Protein AF-A0AAU5GVT2-F1 (afdb_monomer_lite)

Structure (mmCIF, N/CA/C/O backbone):
data_AF-A0AAU5GVT2-F1
#
_entry.id   AF-A0AAU5GVT2-F1
#
loop_
_atom_site.group_PDB
_atom_site.id
_atom_site.type_symbol
_atom_site.label_atom_id
_atom_site.label_alt_id
_atom_site.label_comp_id
_atom_site.label_asym_id
_atom_site.label_entity_id
_atom_site.label_seq_id
_atom_site.pdbx_PDB_ins_code
_atom_site.Cartn_x
_atom_site.Cartn_y
_atom_site.Cartn_z
_atom_site.occupancy
_atom_site.B_iso_or_equiv
_atom_site.auth_seq_id
_atom_site.auth_comp_id
_atom_site.auth_asym_id
_atom_site.auth_atom_id
_atom_site.pdbx_PDB_model_num
ATOM 1 N N . MET A 1 1 ? -23.630 3.601 10.633 1.00 57.16 1 MET A N 1
ATOM 2 C CA . MET A 1 1 ? -22.723 2.641 11.298 1.00 57.16 1 MET A CA 1
ATOM 3 C C . MET A 1 1 ? -22.309 1.599 10.262 1.00 57.16 1 MET A C 1
ATOM 5 O O . MET A 1 1 ? -23.192 1.032 9.629 1.00 57.16 1 MET A O 1
ATOM 9 N N . TYR A 1 2 ? -21.011 1.432 9.986 1.00 66.69 2 TYR A N 1
ATOM 10 C CA . TYR A 1 2 ? -20.523 0.396 9.058 1.00 66.69 2 TYR A CA 1
ATOM 11 C C . TYR A 1 2 ? -20.704 -0.980 9.716 1.00 66.69 2 TYR A C 1
ATOM 13 O O . TYR A 1 2 ? -20.400 -1.132 10.895 1.00 66.69 2 TYR A O 1
ATOM 21 N N . ALA A 1 3 ? -21.225 -1.974 8.994 1.00 77.12 3 ALA A N 1
ATOM 22 C CA . ALA A 1 3 ? -21.420 -3.304 9.567 1.00 77.12 3 ALA A CA 1
ATOM 23 C C . ALA A 1 3 ? -20.060 -3.990 9.847 1.00 77.12 3 ALA A C 1
ATOM 25 O O . ALA A 1 3 ? -19.165 -3.879 9.005 1.00 77.12 3 ALA A O 1
ATOM 26 N N . PRO A 1 4 ? -19.888 -4.734 10.960 1.00 76.56 4 PRO A N 1
ATOM 27 C CA . PRO A 1 4 ? -18.596 -5.323 11.342 1.00 76.56 4 PRO A CA 1
ATOM 28 C C . PRO A 1 4 ? -17.952 -6.204 10.261 1.00 76.56 4 PRO A C 1
ATOM 30 O O . PRO A 1 4 ? -16.757 -6.094 10.003 1.00 76.56 4 PRO A O 1
ATOM 33 N N . HIS A 1 5 ? -18.754 -7.015 9.562 1.00 82.38 5 HIS A N 1
ATOM 34 C CA . HIS A 1 5 ? -18.278 -7.866 8.462 1.00 82.38 5 HIS A CA 1
ATOM 35 C C . HIS A 1 5 ? -17.682 -7.054 7.301 1.00 82.38 5 HIS A C 1
ATOM 37 O O . HIS A 1 5 ? -16.754 -7.502 6.636 1.00 82.38 5 HIS A O 1
ATOM 43 N N . ARG A 1 6 ? -18.183 -5.833 7.074 1.00 90.88 6 ARG A N 1
ATOM 44 C CA . ARG A 1 6 ? -17.699 -4.949 6.013 1.00 90.88 6 ARG A CA 1
ATOM 45 C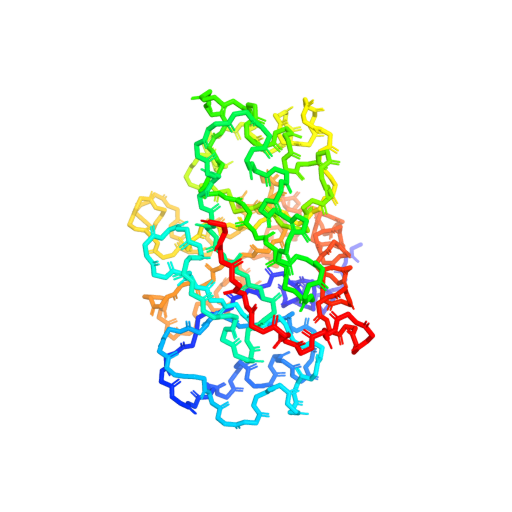 C . ARG A 1 6 ? -16.355 -4.321 6.375 1.00 90.88 6 ARG A C 1
ATOM 47 O O . ARG A 1 6 ? -15.537 -4.122 5.489 1.00 90.88 6 ARG A O 1
ATOM 54 N N . VAL A 1 7 ? -16.114 -4.031 7.655 1.00 94.25 7 VAL A N 1
ATOM 55 C CA . VAL A 1 7 ? -14.805 -3.544 8.122 1.00 94.25 7 VAL A CA 1
ATOM 56 C C . VAL A 1 7 ? -13.751 -4.636 7.979 1.00 94.25 7 VAL A C 1
ATOM 58 O O . VAL A 1 7 ? -12.679 -4.357 7.458 1.00 94.25 7 VAL A O 1
ATOM 61 N N . ALA A 1 8 ? -14.074 -5.875 8.361 1.00 94.69 8 ALA A N 1
ATOM 62 C CA . ALA A 1 8 ? -13.161 -7.006 8.203 1.00 94.69 8 ALA A CA 1
ATOM 63 C C . ALA A 1 8 ? -12.730 -7.196 6.735 1.00 94.69 8 ALA A C 1
ATOM 65 O O . ALA A 1 8 ? -11.537 -7.211 6.449 1.00 94.69 8 ALA A O 1
ATOM 66 N N . ALA A 1 9 ? -13.681 -7.217 5.795 1.00 95.31 9 ALA A N 1
ATOM 67 C CA . ALA A 1 9 ? -13.365 -7.328 4.367 1.00 95.31 9 ALA A CA 1
ATOM 68 C C . ALA A 1 9 ? -12.465 -6.182 3.863 1.00 95.31 9 ALA A C 1
ATOM 70 O O . ALA A 1 9 ? -11.526 -6.405 3.102 1.00 95.31 9 ALA A O 1
ATOM 71 N N . LEU A 1 10 ? -12.708 -4.947 4.323 1.00 97.50 10 LEU A N 1
ATOM 72 C CA . LEU A 1 10 ? -11.863 -3.803 3.975 1.00 97.50 10 LEU A CA 1
ATOM 73 C C . LEU A 1 10 ? -10.447 -3.911 4.553 1.00 97.50 10 LEU A C 1
ATOM 75 O O . LEU A 1 10 ? -9.494 -3.517 3.885 1.00 97.50 10 LEU A O 1
ATOM 79 N N . VAL A 1 11 ? -10.307 -4.439 5.771 1.00 97.69 11 VAL A N 1
ATOM 80 C CA . VAL A 1 11 ? -8.999 -4.714 6.374 1.00 97.69 11 VAL A CA 1
ATOM 81 C C . VAL A 1 11 ? -8.258 -5.759 5.548 1.00 97.69 11 VAL A C 1
ATOM 83 O O . VAL A 1 11 ? -7.130 -5.496 5.143 1.00 97.69 11 VAL A O 1
ATOM 86 N N . ASP A 1 12 ? -8.887 -6.893 5.226 1.00 96.56 12 ASP A N 1
ATOM 87 C CA . ASP A 1 12 ? -8.262 -7.947 4.414 1.00 96.56 12 ASP A CA 1
ATOM 88 C C . ASP A 1 12 ? -7.809 -7.435 3.043 1.00 96.56 12 ASP A C 1
ATOM 90 O O . ASP A 1 12 ? -6.679 -7.704 2.629 1.00 96.56 12 ASP A O 1
ATOM 94 N N . ALA A 1 13 ? -8.627 -6.603 2.393 1.00 97.94 13 ALA A N 1
ATOM 95 C CA . ALA A 1 13 ? -8.305 -5.962 1.119 1.00 97.94 13 ALA A CA 1
ATOM 96 C C . ALA A 1 13 ? -7.096 -5.001 1.175 1.00 97.94 13 ALA A C 1
ATOM 98 O O . ALA A 1 13 ? -6.619 -4.559 0.129 1.00 97.94 13 ALA A O 1
ATOM 99 N N . CYS A 1 14 ? -6.594 -4.674 2.369 1.00 98.44 14 CYS A N 1
ATOM 100 C CA . CYS A 1 14 ? -5.487 -3.743 2.595 1.00 98.44 14 CYS A CA 1
ATOM 101 C C . CYS A 1 14 ? -4.244 -4.401 3.224 1.00 98.44 14 CYS A C 1
ATOM 103 O O . CYS A 1 14 ? -3.308 -3.690 3.598 1.00 98.44 14 CYS A O 1
ATOM 105 N N . LEU A 1 15 ? -4.201 -5.731 3.359 1.00 97.75 15 LEU A N 1
ATOM 106 C CA . LEU A 1 15 ? -3.070 -6.451 3.955 1.00 97.75 15 LEU A CA 1
ATOM 107 C C . LEU A 1 15 ? -2.245 -7.201 2.906 1.00 97.75 15 LEU A C 1
ATOM 109 O O . LEU A 1 15 ? -2.780 -7.843 2.009 1.00 97.75 15 LEU A O 1
ATOM 113 N N . LEU A 1 16 ? -0.922 -7.154 3.052 1.00 97.50 16 LEU A N 1
ATOM 114 C CA . LEU A 1 16 ? 0.038 -7.873 2.217 1.00 97.50 16 LEU A CA 1
ATOM 115 C C . LEU A 1 16 ? 0.978 -8.701 3.107 1.00 97.50 16 LEU A C 1
ATOM 117 O O . LEU A 1 16 ? 2.030 -8.205 3.526 1.00 97.50 16 LEU A O 1
ATOM 121 N N . PRO A 1 17 ? 0.596 -9.936 3.467 1.00 95.62 17 PRO A N 1
ATOM 122 C CA . PRO A 1 17 ? 1.384 -10.754 4.374 1.00 95.62 17 PRO A CA 1
ATOM 123 C C . PRO A 1 17 ? 2.638 -11.340 3.740 1.00 95.62 17 PRO A C 1
ATOM 125 O O . PRO A 1 17 ? 2.686 -11.612 2.544 1.00 95.62 17 PRO A O 1
ATOM 128 N N . ALA A 1 18 ? 3.653 -11.569 4.564 1.00 92.38 18 ALA A N 1
ATOM 129 C CA . ALA A 1 18 ? 4.843 -12.315 4.202 1.00 92.38 18 ALA A CA 1
ATOM 130 C C . ALA A 1 18 ? 4.569 -13.826 4.188 1.00 92.38 18 ALA A C 1
ATOM 132 O O . ALA A 1 18 ? 3.877 -14.362 5.053 1.00 92.38 18 ALA A O 1
ATOM 133 N N . CYS A 1 19 ? 5.176 -14.522 3.232 1.00 88.69 19 CYS A N 1
ATOM 134 C CA . CYS A 1 19 ? 5.241 -15.974 3.179 1.00 88.69 19 CYS A CA 1
ATOM 135 C C . CYS A 1 19 ? 6.697 -16.423 3.056 1.00 88.69 19 CYS A C 1
ATOM 137 O O . CYS A 1 19 ? 7.464 -15.880 2.256 1.00 88.69 19 CYS A O 1
ATOM 139 N N . HIS A 1 20 ? 7.053 -17.438 3.842 1.00 81.88 20 HIS A N 1
ATOM 140 C CA . HIS A 1 20 ? 8.342 -18.114 3.790 1.00 81.88 20 HIS A CA 1
ATOM 141 C C . HIS A 1 20 ? 8.204 -19.515 3.217 1.00 81.88 20 HIS A C 1
ATOM 143 O O . HIS A 1 20 ? 7.247 -20.224 3.524 1.00 81.88 20 HIS A O 1
ATOM 149 N N . GLY A 1 21 ? 9.226 -19.927 2.471 1.00 73.50 21 GLY A N 1
ATOM 150 C CA . GLY A 1 21 ? 9.289 -21.264 1.897 1.00 73.50 21 GLY A CA 1
ATOM 151 C C . GLY A 1 21 ? 8.321 -21.458 0.733 1.00 73.50 21 GLY A C 1
ATOM 152 O O . GLY A 1 21 ? 7.798 -20.504 0.165 1.00 73.50 21 GLY A O 1
ATOM 153 N N . ASP A 1 22 ? 8.104 -22.720 0.388 1.00 77.62 22 ASP A N 1
ATOM 154 C CA . ASP A 1 22 ? 7.407 -23.179 -0.814 1.00 77.62 22 ASP A CA 1
ATOM 155 C C . ASP A 1 22 ? 5.913 -23.475 -0.593 1.00 77.62 22 ASP A C 1
ATOM 157 O O . ASP A 1 22 ? 5.246 -23.997 -1.486 1.00 77.62 22 ASP A O 1
ATOM 161 N N . ARG A 1 23 ? 5.356 -23.132 0.578 1.00 81.88 23 ARG A N 1
ATOM 162 C CA . ARG A 1 23 ? 3.949 -23.393 0.907 1.00 81.88 23 ARG A CA 1
ATOM 163 C C . ARG A 1 23 ? 3.278 -22.219 1.610 1.00 81.88 23 ARG A C 1
ATOM 165 O O . ARG A 1 23 ? 3.750 -21.749 2.642 1.00 81.88 23 ARG A O 1
ATOM 172 N N . LEU A 1 24 ? 2.105 -21.831 1.109 1.00 86.56 24 LEU A N 1
ATOM 173 C CA . LEU A 1 24 ? 1.260 -20.827 1.753 1.00 86.56 24 LEU A CA 1
ATOM 174 C C . LEU A 1 24 ? 0.692 -21.340 3.092 1.00 86.56 24 LEU A C 1
ATOM 176 O O . LEU A 1 24 ? 0.121 -22.435 3.143 1.00 86.56 24 LEU A O 1
ATOM 180 N N . PRO A 1 25 ? 0.768 -20.548 4.174 1.00 88.12 25 PRO A N 1
ATOM 181 C CA . PRO A 1 25 ? -0.048 -20.755 5.366 1.00 88.12 25 PRO A CA 1
ATOM 182 C C . PRO A 1 25 ? -1.546 -20.763 5.023 1.00 88.12 25 PRO A C 1
ATOM 184 O O . PRO A 1 25 ? -1.993 -19.960 4.204 1.00 88.12 25 PRO A O 1
ATOM 187 N N . GLY A 1 26 ? -2.333 -21.615 5.693 1.00 88.56 26 GLY A N 1
ATOM 188 C CA . GLY A 1 26 ? -3.762 -21.800 5.387 1.00 88.56 26 GLY A CA 1
ATOM 189 C C . GLY A 1 26 ? -4.571 -20.500 5.389 1.00 88.56 26 GLY A C 1
ATOM 190 O O . GLY A 1 26 ? -5.302 -20.237 4.446 1.00 88.56 26 GLY A O 1
ATOM 191 N N . TRP A 1 27 ? -4.344 -19.626 6.372 1.00 88.12 27 TRP A N 1
ATOM 192 C CA . TRP A 1 27 ? -5.036 -18.335 6.456 1.00 88.12 27 TRP A CA 1
ATOM 193 C C . TRP A 1 27 ? -4.679 -17.365 5.313 1.00 88.12 27 TRP A C 1
ATOM 195 O O . TRP A 1 27 ? -5.511 -16.546 4.935 1.00 88.12 27 TRP A O 1
ATOM 205 N N . ILE A 1 28 ? -3.463 -17.449 4.749 1.00 92.12 28 ILE A N 1
ATOM 206 C CA . ILE A 1 28 ? -3.079 -16.657 3.569 1.00 92.12 28 ILE A CA 1
ATOM 207 C C . ILE A 1 28 ? -3.782 -17.224 2.337 1.00 92.12 28 ILE A C 1
ATOM 209 O O . ILE A 1 28 ? -4.333 -16.460 1.557 1.00 92.12 28 ILE A O 1
ATOM 213 N N . ALA A 1 29 ? -3.813 -18.551 2.175 1.00 91.75 29 ALA A N 1
ATOM 214 C CA . ALA A 1 29 ? -4.528 -19.191 1.070 1.00 91.75 29 ALA A CA 1
ATOM 215 C C . ALA A 1 29 ? -6.039 -18.883 1.101 1.00 91.75 29 ALA A C 1
ATOM 217 O O . ALA A 1 29 ? -6.606 -18.483 0.089 1.00 91.75 29 ALA A O 1
ATOM 218 N N . GLU A 1 30 ? -6.673 -18.990 2.273 1.00 90.88 30 GLU A N 1
ATOM 219 C CA . GLU A 1 30 ? -8.072 -18.596 2.492 1.00 90.88 30 GLU A CA 1
ATOM 220 C C . GLU A 1 30 ? -8.295 -17.108 2.189 1.00 90.88 30 GLU A C 1
ATOM 222 O O . GLU A 1 30 ? -9.259 -16.753 1.514 1.00 90.88 30 GLU A O 1
ATOM 227 N N . GLY A 1 31 ? -7.380 -16.239 2.631 1.00 92.50 31 GLY A N 1
ATOM 228 C CA . GLY A 1 31 ? -7.429 -14.807 2.345 1.00 92.50 31 GLY A CA 1
ATOM 229 C C . GLY A 1 31 ? -7.337 -14.492 0.851 1.00 92.50 31 GLY A C 1
ATOM 230 O O . GLY A 1 31 ? -8.128 -13.691 0.355 1.00 92.50 31 GLY A O 1
ATOM 231 N N . LEU A 1 32 ? -6.403 -15.125 0.131 1.00 94.00 32 LEU A N 1
ATOM 232 C CA . LEU A 1 32 ? -6.202 -14.949 -1.315 1.00 94.00 32 LEU A CA 1
ATOM 233 C C . LEU A 1 32 ? -7.381 -15.472 -2.145 1.00 94.00 32 LEU A C 1
ATOM 235 O O . LEU A 1 32 ? -7.664 -14.925 -3.210 1.00 94.00 32 LEU A O 1
ATOM 239 N N . ALA A 1 33 ? -8.072 -16.508 -1.662 1.00 90.88 33 ALA A N 1
ATOM 240 C CA . ALA A 1 33 ? -9.331 -16.968 -2.245 1.00 90.88 33 ALA A CA 1
ATOM 241 C C . ALA A 1 33 ? -10.489 -15.972 -2.015 1.00 90.88 33 ALA A C 1
ATOM 243 O O . ALA A 1 33 ? -11.495 -16.029 -2.722 1.00 90.88 33 ALA A O 1
ATOM 244 N N . GLY A 1 34 ? -10.347 -15.070 -1.039 1.00 90.50 34 GLY A N 1
ATOM 245 C CA . GLY A 1 34 ? -11.244 -13.947 -0.782 1.00 90.50 34 GLY A CA 1
ATOM 246 C C . GLY A 1 34 ? -10.697 -12.611 -1.303 1.00 90.50 34 GLY A C 1
ATOM 247 O O . GLY A 1 34 ? -10.239 -12.484 -2.442 1.00 90.50 34 GLY A O 1
ATOM 248 N N . ASP A 1 35 ? -10.772 -11.583 -0.456 1.00 89.50 35 ASP A N 1
ATOM 249 C CA . ASP A 1 35 ? -10.442 -10.200 -0.824 1.00 89.50 35 ASP A CA 1
ATOM 250 C C . ASP A 1 35 ? -8.974 -9.818 -0.588 1.00 89.50 35 ASP A C 1
ATOM 252 O O . ASP A 1 35 ? -8.559 -8.726 -0.990 1.00 89.50 35 ASP A O 1
ATOM 256 N N . MET A 1 36 ? -8.164 -10.692 0.026 1.00 95.38 36 MET A N 1
ATOM 257 C CA . MET A 1 36 ? -6.762 -10.375 0.295 1.00 95.38 36 MET A CA 1
ATOM 258 C C . MET A 1 36 ? -6.014 -10.154 -1.025 1.00 95.38 36 MET A C 1
ATOM 260 O O . MET A 1 36 ? -6.067 -10.993 -1.927 1.00 95.38 36 MET A O 1
ATOM 264 N N . PRO A 1 37 ? -5.305 -9.026 -1.175 1.00 96.81 37 PRO A N 1
ATOM 265 C CA . PRO A 1 37 ? -4.809 -8.604 -2.474 1.00 96.81 37 PRO A CA 1
ATOM 266 C C . PRO A 1 37 ? -3.584 -9.381 -2.948 1.00 96.81 37 PRO A C 1
ATOM 268 O O . PRO A 1 37 ? -3.298 -9.353 -4.143 1.00 96.81 37 PRO A O 1
ATOM 271 N N . GLY A 1 38 ? -2.833 -10.031 -2.057 1.00 95.94 38 GLY A N 1
ATOM 272 C CA . GLY A 1 38 ? -1.591 -10.693 -2.433 1.00 95.94 38 GLY A CA 1
ATOM 273 C C . GLY A 1 38 ? -0.743 -11.163 -1.261 1.00 95.94 38 GLY A C 1
ATOM 274 O O . GLY A 1 38 ? -1.202 -11.216 -0.125 1.00 95.94 38 GLY A O 1
ATOM 275 N N . VAL A 1 39 ? 0.518 -11.473 -1.548 1.00 95.50 39 VAL A N 1
ATOM 276 C CA . VAL A 1 39 ? 1.510 -11.986 -0.598 1.00 95.50 39 VAL A CA 1
ATOM 277 C C . VAL A 1 39 ? 2.906 -11.476 -0.972 1.00 95.50 39 VAL A C 1
ATOM 279 O O . VAL A 1 39 ? 3.200 -11.261 -2.146 1.00 95.50 39 VAL A O 1
ATOM 282 N N . VAL A 1 40 ? 3.790 -11.290 0.010 1.00 94.12 40 VAL A N 1
ATOM 283 C CA . VAL A 1 40 ? 5.223 -11.038 -0.213 1.00 94.12 40 VAL A CA 1
ATOM 284 C C . VAL A 1 40 ? 6.007 -12.324 -0.002 1.00 94.12 40 VAL A C 1
ATOM 286 O O . VAL A 1 40 ? 5.968 -12.904 1.079 1.00 94.12 40 VAL A O 1
ATOM 289 N N . LEU A 1 41 ? 6.762 -12.752 -1.008 1.00 90.75 41 LEU A N 1
ATOM 290 C CA . LEU A 1 41 ? 7.534 -13.987 -0.956 1.00 90.75 41 LEU A CA 1
ATOM 291 C C . LEU A 1 41 ? 8.965 -13.737 -0.473 1.00 90.75 41 LEU A C 1
ATOM 293 O O . LEU A 1 41 ? 9.714 -12.957 -1.067 1.00 90.75 41 LEU A O 1
ATOM 297 N N . TYR A 1 42 ? 9.357 -14.466 0.569 1.00 84.81 42 TYR A N 1
ATOM 298 C CA . TYR A 1 42 ? 10.712 -14.511 1.111 1.00 84.81 42 TYR A CA 1
ATOM 299 C C . TYR A 1 42 ? 11.289 -15.914 0.894 1.00 84.81 42 TYR A C 1
ATOM 301 O O . TYR A 1 42 ? 11.104 -16.816 1.714 1.00 84.81 42 TYR A O 1
ATOM 309 N N . GLY A 1 43 ? 11.986 -16.095 -0.229 1.00 78.88 43 GLY A N 1
ATOM 310 C CA . GLY A 1 43 ? 12.433 -17.407 -0.712 1.00 78.88 43 GLY A CA 1
ATOM 311 C C . GLY A 1 43 ? 11.699 -17.829 -1.985 1.00 78.88 43 GLY A C 1
ATOM 312 O O . GLY A 1 43 ? 11.066 -16.993 -2.629 1.00 78.88 43 GLY A O 1
ATOM 313 N N . GLN A 1 44 ? 11.837 -19.096 -2.380 1.00 76.88 44 GLN A N 1
ATOM 314 C CA . GLN A 1 44 ? 11.216 -19.626 -3.601 1.00 76.88 44 GLN A CA 1
ATOM 315 C C . GLN A 1 44 ? 9.690 -19.541 -3.534 1.00 76.88 44 GLN A C 1
ATOM 317 O O . GLN A 1 44 ? 9.108 -19.735 -2.471 1.00 76.88 44 GLN A O 1
ATOM 322 N N . ALA A 1 45 ? 9.059 -19.232 -4.663 1.00 78.69 45 ALA A N 1
ATOM 323 C CA . ALA A 1 45 ? 7.611 -19.187 -4.741 1.00 78.69 45 ALA A CA 1
ATOM 324 C C . ALA A 1 45 ? 7.010 -20.606 -4.688 1.00 78.69 45 ALA A C 1
ATOM 326 O O . ALA A 1 45 ? 7.600 -21.535 -5.247 1.00 78.69 45 ALA A O 1
ATOM 327 N N . PRO A 1 46 ? 5.851 -20.794 -4.030 1.00 82.88 46 PRO A N 1
ATOM 328 C CA . PRO A 1 46 ? 5.061 -22.011 -4.166 1.00 82.88 46 PRO A CA 1
ATOM 329 C C . PRO A 1 46 ? 4.732 -22.293 -5.635 1.00 82.88 46 PRO A C 1
ATOM 331 O O . PRO A 1 46 ? 4.208 -21.425 -6.330 1.00 82.88 46 PRO A O 1
ATOM 334 N N . ALA A 1 47 ? 4.987 -23.514 -6.101 1.00 81.12 47 ALA A N 1
ATOM 335 C CA . ALA A 1 47 ? 4.723 -23.882 -7.489 1.00 81.12 47 ALA A CA 1
ATOM 336 C C . ALA A 1 47 ? 3.243 -23.668 -7.865 1.00 81.12 47 ALA A C 1
ATOM 338 O O . ALA A 1 47 ? 2.342 -24.098 -7.143 1.00 81.12 47 ALA A O 1
ATOM 339 N N . GLY A 1 48 ? 2.996 -23.024 -9.011 1.00 84.00 48 GLY A N 1
ATOM 340 C CA . GLY A 1 48 ? 1.642 -22.787 -9.526 1.00 84.00 48 GLY A CA 1
ATOM 341 C C . GLY A 1 48 ? 0.863 -21.698 -8.780 1.00 84.00 48 GLY A C 1
ATOM 342 O O . GLY A 1 48 ? -0.346 -21.580 -8.975 1.00 84.00 48 GLY A O 1
ATOM 343 N N . LEU A 1 49 ? 1.522 -20.883 -7.944 1.00 86.56 49 LEU A N 1
ATOM 344 C CA . LEU A 1 49 ? 0.871 -19.815 -7.178 1.00 86.56 49 LEU A CA 1
ATOM 345 C C . LEU A 1 49 ? 0.101 -18.838 -8.077 1.00 86.56 49 LEU A C 1
ATOM 347 O O . LEU A 1 49 ? -1.041 -18.490 -7.780 1.00 86.56 49 LEU A O 1
ATOM 351 N N . ARG A 1 50 ? 0.712 -18.425 -9.192 1.00 84.00 50 ARG A N 1
ATOM 352 C CA . ARG A 1 50 ? 0.085 -17.552 -10.196 1.00 84.00 50 ARG A CA 1
ATOM 353 C C . ARG A 1 50 ? -1.105 -18.198 -10.896 1.00 84.00 50 ARG A C 1
ATOM 355 O O . ARG A 1 50 ? -2.053 -17.492 -11.208 1.00 84.00 50 ARG A O 1
ATOM 362 N N . ASP A 1 51 ? -1.074 -19.505 -11.127 1.00 86.25 51 ASP A N 1
ATOM 363 C CA . ASP A 1 51 ? -2.186 -20.204 -11.777 1.00 86.25 51 ASP A CA 1
ATOM 364 C C . ASP A 1 51 ? -3.368 -20.367 -10.813 1.00 86.25 51 ASP A C 1
ATOM 366 O O . ASP A 1 51 ? -4.523 -20.214 -11.207 1.00 86.25 51 ASP A O 1
ATOM 370 N N . ALA A 1 52 ? -3.085 -20.629 -9.532 1.00 89.81 52 ALA A N 1
ATOM 371 C CA . ALA A 1 52 ? -4.100 -20.735 -8.488 1.00 89.81 52 ALA A CA 1
ATOM 372 C C . ALA A 1 52 ? -4.742 -19.379 -8.146 1.00 89.81 52 ALA A C 1
ATOM 374 O O . ALA A 1 52 ? -5.937 -19.321 -7.857 1.00 89.81 52 ALA A O 1
ATOM 375 N N . TYR A 1 53 ? -3.961 -18.293 -8.191 1.00 91.00 53 TYR A N 1
ATOM 376 C CA . TYR A 1 53 ? -4.406 -16.940 -7.850 1.00 91.00 53 TYR A CA 1
ATOM 377 C C . TYR A 1 53 ? -3.941 -15.925 -8.914 1.00 91.00 53 TYR A C 1
ATOM 379 O O . TYR A 1 53 ? -3.041 -15.121 -8.652 1.00 91.00 53 TYR A O 1
ATOM 387 N N . PRO A 1 54 ? -4.551 -15.921 -10.115 1.00 86.38 54 PRO A N 1
ATOM 388 C CA . PRO A 1 54 ? -4.089 -15.119 -11.258 1.00 86.38 54 PRO A CA 1
ATOM 389 C C . PRO A 1 54 ? -4.131 -13.611 -11.008 1.00 86.38 54 PRO A C 1
ATOM 391 O O . PRO A 1 54 ? -3.301 -12.866 -11.528 1.00 86.38 54 PRO A O 1
ATOM 394 N N . ASP A 1 55 ? -5.053 -13.171 -10.155 1.00 87.25 55 ASP A N 1
ATOM 395 C CA . ASP A 1 55 ? -5.208 -11.769 -9.788 1.00 87.25 55 ASP A CA 1
ATOM 396 C C . ASP A 1 55 ? -4.417 -11.383 -8.532 1.00 87.25 55 ASP A C 1
ATOM 398 O O . ASP A 1 55 ? -4.557 -10.257 -8.069 1.00 87.25 55 ASP A O 1
ATOM 402 N N . ALA A 1 56 ? -3.652 -12.280 -7.904 1.00 93.19 56 ALA A N 1
ATOM 403 C CA . ALA A 1 56 ? -2.926 -11.940 -6.682 1.00 93.19 56 ALA A CA 1
ATOM 404 C C . ALA A 1 56 ? -1.692 -11.073 -6.973 1.00 93.19 56 ALA A C 1
ATOM 406 O O . ALA A 1 56 ? -0.956 -11.280 -7.941 1.00 93.19 56 ALA A O 1
ATOM 407 N N . LEU A 1 57 ? -1.426 -10.115 -6.084 1.00 95.38 57 LEU A N 1
ATOM 408 C CA . LEU A 1 57 ? -0.153 -9.408 -6.033 1.00 95.38 57 LEU A CA 1
ATOM 409 C C . LEU A 1 57 ? 0.906 -10.339 -5.443 1.00 95.38 57 LEU A C 1
ATOM 411 O O . LEU A 1 57 ? 0.926 -10.602 -4.243 1.00 95.38 57 LEU A O 1
ATOM 415 N N . ILE A 1 58 ? 1.802 -10.825 -6.289 1.00 93.81 58 ILE A N 1
ATOM 416 C CA . ILE A 1 58 ? 2.959 -11.620 -5.904 1.00 93.81 58 ILE A CA 1
ATOM 417 C C . ILE A 1 58 ? 4.144 -10.669 -5.753 1.00 93.81 58 ILE A C 1
ATOM 419 O O . ILE A 1 58 ? 4.802 -10.275 -6.723 1.00 93.81 58 ILE A O 1
ATOM 423 N N . GLY A 1 59 ? 4.354 -10.251 -4.507 1.00 93.44 59 GLY A N 1
ATOM 424 C CA . GLY A 1 59 ? 5.365 -9.291 -4.096 1.00 93.44 59 GLY A CA 1
ATOM 425 C C . GLY A 1 59 ? 6.733 -9.930 -3.878 1.00 93.44 59 GLY A C 1
ATOM 426 O O . GLY A 1 59 ? 6.837 -10.952 -3.202 1.00 93.44 59 GLY A O 1
ATOM 427 N N . ARG A 1 60 ? 7.805 -9.287 -4.349 1.00 90.94 60 ARG A N 1
ATOM 428 C CA . ARG A 1 60 ? 9.191 -9.609 -3.961 1.00 90.94 60 ARG A CA 1
ATOM 429 C C . ARG A 1 60 ? 9.986 -8.347 -3.664 1.00 90.94 60 ARG A C 1
ATOM 431 O O . ARG A 1 60 ? 9.666 -7.273 -4.163 1.00 90.94 60 ARG A O 1
ATOM 438 N N . ILE A 1 61 ? 11.037 -8.488 -2.863 1.00 86.88 61 ILE A N 1
ATOM 439 C CA . ILE A 1 61 ? 12.032 -7.436 -2.636 1.00 86.88 61 ILE A CA 1
ATOM 440 C C . ILE A 1 61 ? 13.263 -7.803 -3.474 1.00 86.88 61 ILE A C 1
ATOM 442 O O . ILE A 1 61 ? 13.888 -8.824 -3.177 1.00 86.88 61 ILE A O 1
ATOM 446 N N . PRO A 1 62 ? 13.610 -7.041 -4.524 1.00 75.94 62 PRO A N 1
ATOM 447 C CA . PRO A 1 62 ? 14.758 -7.367 -5.363 1.00 75.94 62 PRO A CA 1
ATOM 448 C C . PRO A 1 62 ? 16.079 -7.333 -4.584 1.00 75.94 62 PRO A C 1
ATOM 450 O O . PRO A 1 62 ? 16.327 -6.428 -3.781 1.00 75.94 62 PRO A O 1
ATOM 453 N N . SER A 1 63 ? 16.949 -8.310 -4.838 1.00 60.44 63 SER A N 1
ATOM 454 C CA . SER A 1 63 ? 18.302 -8.353 -4.276 1.00 60.44 63 SER A CA 1
ATOM 455 C C . SER A 1 63 ? 19.106 -7.129 -4.730 1.00 60.44 63 SER A C 1
ATOM 457 O O . SER A 1 63 ? 19.182 -6.854 -5.919 1.00 60.44 63 SER A O 1
ATOM 459 N N . GLY A 1 64 ? 19.709 -6.392 -3.790 1.00 56.59 64 GLY A N 1
ATOM 460 C CA . GLY A 1 64 ? 20.511 -5.195 -4.091 1.00 56.59 64 GLY A CA 1
ATOM 461 C C . GLY A 1 64 ? 19.737 -3.870 -4.129 1.00 56.59 64 GLY A C 1
ATOM 462 O O . GLY A 1 64 ? 20.347 -2.824 -4.329 1.00 56.59 64 GLY A O 1
ATOM 463 N N . GLY A 1 65 ? 18.418 -3.870 -3.899 1.00 51.00 65 GLY A N 1
ATOM 464 C CA . GLY A 1 65 ? 17.605 -2.645 -3.804 1.00 51.00 65 GLY A CA 1
ATOM 465 C C . GLY A 1 65 ? 17.285 -1.974 -5.145 1.00 51.00 65 GLY A C 1
ATOM 466 O O . GLY A 1 65 ? 16.359 -1.173 -5.215 1.00 51.00 65 GLY A O 1
ATOM 467 N N . THR A 1 66 ? 17.979 -2.346 -6.215 1.00 48.84 66 THR A N 1
ATOM 468 C CA . THR A 1 66 ? 17.596 -2.124 -7.610 1.00 48.84 66 THR A CA 1
ATOM 469 C C . THR A 1 66 ? 17.225 -3.486 -8.194 1.00 48.84 66 THR A C 1
ATOM 471 O O . THR A 1 66 ? 17.912 -4.468 -7.926 1.00 48.84 66 THR A O 1
ATOM 474 N N . ALA A 1 67 ? 16.127 -3.614 -8.953 1.00 48.53 67 ALA A N 1
ATOM 475 C CA . ALA A 1 67 ? 15.866 -4.886 -9.644 1.00 48.53 67 ALA A CA 1
ATOM 476 C C . ALA A 1 67 ? 16.807 -5.014 -10.850 1.00 48.53 67 ALA A C 1
ATOM 478 O O . ALA A 1 67 ? 16.412 -4.781 -11.989 1.00 48.53 67 ALA A O 1
ATOM 479 N N . SER A 1 68 ? 18.074 -5.323 -10.589 1.00 38.81 68 SER A N 1
ATOM 480 C CA . SER A 1 68 ? 19.011 -5.850 -11.573 1.00 38.81 68 SER A CA 1
ATOM 481 C C . SER A 1 68 ? 18.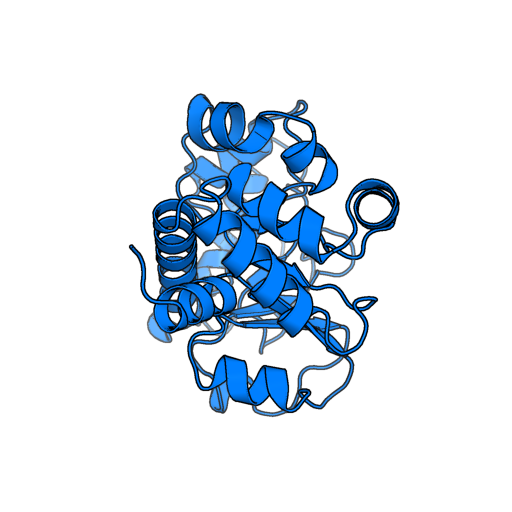913 -7.374 -11.537 1.00 38.81 68 SER A C 1
ATOM 483 O O . SER A 1 68 ? 19.670 -8.075 -10.876 1.00 38.81 68 SER A O 1
ATOM 485 N N . GLY A 1 69 ? 17.907 -7.907 -12.219 1.00 39.44 69 GLY A N 1
ATOM 486 C CA . GLY A 1 69 ? 17.710 -9.345 -12.333 1.00 39.44 69 GLY A CA 1
ATOM 487 C C . GLY A 1 69 ? 16.546 -9.662 -13.262 1.00 39.44 69 GLY A C 1
ATOM 488 O O . GLY A 1 69 ? 15.696 -8.791 -13.475 1.00 39.44 69 GLY A O 1
ATOM 489 N N . PRO A 1 70 ? 16.500 -10.872 -13.845 1.00 41.94 70 PRO A N 1
ATOM 490 C CA . PRO A 1 70 ? 15.335 -11.304 -14.603 1.00 41.94 70 PRO A CA 1
ATOM 491 C C . PRO A 1 70 ? 14.085 -11.118 -13.741 1.00 41.94 70 PRO A C 1
ATOM 493 O O . PRO A 1 70 ? 14.118 -11.387 -12.539 1.00 41.94 70 PRO A O 1
ATOM 496 N N . VAL A 1 71 ? 13.002 -10.632 -14.357 1.00 51.84 71 VAL A N 1
ATOM 497 C CA . VAL A 1 71 ? 11.669 -10.667 -13.751 1.00 51.84 71 VAL A CA 1
ATOM 498 C C . VAL A 1 71 ? 11.445 -12.110 -13.337 1.00 51.84 71 VAL A C 1
ATOM 500 O O . VAL A 1 71 ? 11.334 -12.986 -14.195 1.00 51.84 71 VAL A O 1
ATOM 503 N N . ASP A 1 72 ? 11.487 -12.366 -12.035 1.00 57.50 72 ASP A N 1
ATOM 504 C CA . ASP A 1 72 ? 11.200 -13.691 -11.527 1.00 57.50 72 ASP A CA 1
ATOM 505 C C . ASP A 1 72 ? 9.774 -14.016 -11.960 1.00 57.50 72 ASP A C 1
ATOM 507 O O . ASP A 1 72 ? 8.863 -13.237 -11.678 1.00 57.50 72 ASP A O 1
ATOM 511 N N . GLY A 1 73 ? 9.608 -15.082 -12.747 1.00 63.41 73 GLY A N 1
ATOM 512 C CA . GLY A 1 73 ? 8.456 -15.248 -13.642 1.00 63.41 73 GLY A CA 1
ATOM 513 C C . GLY A 1 73 ? 7.100 -15.229 -12.935 1.00 63.41 73 GLY A C 1
ATOM 514 O O . GLY A 1 73 ? 6.076 -14.985 -13.571 1.00 63.41 73 GLY A O 1
ATOM 515 N N . GLU A 1 74 ? 7.094 -15.435 -11.619 1.00 73.00 74 GLU A N 1
ATOM 516 C CA . GLU A 1 74 ? 5.894 -15.413 -10.796 1.00 73.00 74 GLU A CA 1
ATOM 517 C C . GLU A 1 74 ? 5.580 -14.044 -10.170 1.00 73.00 74 GLU A C 1
ATOM 519 O O . GLU A 1 74 ? 4.411 -13.745 -9.923 1.00 73.00 74 GLU A O 1
ATOM 524 N N . ALA A 1 75 ? 6.566 -13.165 -9.970 1.00 85.50 75 ALA A N 1
ATOM 525 C CA . ALA A 1 75 ? 6.353 -11.861 -9.344 1.00 85.50 75 ALA A CA 1
ATOM 526 C C . ALA A 1 75 ? 5.664 -10.874 -10.305 1.00 85.50 75 ALA A C 1
ATOM 528 O O . ALA A 1 75 ? 6.024 -10.764 -11.476 1.00 85.50 75 ALA A O 1
ATOM 529 N N . ASN A 1 76 ? 4.667 -10.133 -9.820 1.00 90.94 76 ASN A N 1
ATOM 530 C CA . ASN A 1 76 ? 4.071 -8.982 -10.526 1.00 90.94 76 ASN A CA 1
ATOM 531 C C . ASN A 1 76 ? 4.156 -7.687 -9.710 1.00 90.94 76 ASN A C 1
ATOM 533 O O . ASN A 1 76 ? 3.642 -6.660 -10.151 1.00 90.94 76 ASN A O 1
ATOM 537 N N . LEU A 1 77 ? 4.808 -7.708 -8.546 1.00 93.56 77 LEU A N 1
ATOM 538 C CA . LEU A 1 77 ? 5.023 -6.535 -7.710 1.00 93.56 77 LEU A CA 1
ATOM 539 C C . LEU A 1 77 ? 6.439 -6.552 -7.123 1.00 93.56 77 LEU A C 1
ATOM 541 O O . LEU A 1 77 ? 6.793 -7.415 -6.323 1.00 93.56 77 LEU A O 1
ATOM 545 N N . HIS A 1 78 ? 7.259 -5.572 -7.488 1.00 92.94 78 HIS A N 1
ATOM 546 C CA . HIS A 1 78 ? 8.569 -5.352 -6.877 1.00 92.94 78 HIS A CA 1
ATOM 547 C C . HIS A 1 78 ? 8.462 -4.275 -5.798 1.00 92.94 78 HIS A C 1
ATOM 549 O O . HIS A 1 78 ? 8.083 -3.140 -6.081 1.00 92.94 78 HIS A O 1
ATOM 555 N N . LEU A 1 79 ? 8.784 -4.638 -4.558 1.00 92.56 79 LEU A N 1
ATOM 556 C CA . LEU A 1 79 ? 8.621 -3.809 -3.367 1.00 92.56 79 LEU A CA 1
ATOM 557 C C . LEU A 1 79 ? 9.924 -3.124 -2.957 1.00 92.56 79 LEU A C 1
ATOM 559 O O . LEU A 1 79 ? 10.976 -3.762 -2.948 1.00 92.56 79 LEU A O 1
ATOM 563 N N . GLY A 1 80 ? 9.829 -1.862 -2.525 1.00 86.50 80 GLY A N 1
ATOM 564 C CA . GLY A 1 80 ? 10.957 -1.112 -1.970 1.00 86.50 80 GLY A CA 1
ATOM 565 C C . GLY A 1 80 ? 12.101 -0.920 -2.960 1.00 86.50 80 GLY A C 1
ATOM 566 O O . GLY A 1 80 ? 13.265 -1.024 -2.575 1.00 86.50 80 GLY A O 1
ATOM 567 N N . VAL A 1 81 ? 11.774 -0.706 -4.237 1.00 88.25 81 VAL A N 1
ATOM 568 C CA . VAL A 1 81 ? 12.792 -0.504 -5.265 1.00 88.25 81 VAL A CA 1
ATOM 569 C C . VAL A 1 81 ? 13.330 0.912 -5.159 1.00 88.25 81 VAL A C 1
ATOM 571 O O . VAL A 1 81 ? 12.592 1.879 -5.366 1.00 88.25 81 VAL A O 1
ATOM 574 N N . ARG A 1 82 ? 14.621 1.031 -4.854 1.00 89.75 82 ARG A N 1
ATOM 575 C CA . ARG A 1 82 ? 15.276 2.327 -4.730 1.00 89.75 82 ARG A CA 1
ATOM 576 C C . ARG A 1 82 ? 15.304 3.015 -6.092 1.00 89.75 82 ARG A C 1
ATOM 578 O O . ARG A 1 82 ? 15.697 2.376 -7.073 1.00 89.75 82 ARG A O 1
ATOM 585 N N . PRO A 1 83 ? 14.924 4.301 -6.164 1.00 87.56 83 PRO A N 1
ATOM 586 C CA . PRO A 1 83 ? 15.069 5.061 -7.392 1.00 87.56 83 PRO A CA 1
ATOM 587 C C . PRO A 1 83 ? 16.533 5.032 -7.868 1.00 87.56 83 PRO A C 1
ATOM 589 O O . PRO A 1 83 ? 17.436 5.280 -7.060 1.00 87.56 83 PRO A O 1
ATOM 592 N N . PRO A 1 84 ? 16.800 4.695 -9.141 1.00 86.06 84 PRO A N 1
ATOM 593 C CA . PRO A 1 84 ? 18.154 4.718 -9.672 1.00 86.06 84 PRO A CA 1
ATOM 594 C C . PRO A 1 84 ? 18.701 6.156 -9.691 1.00 86.06 84 PRO A C 1
ATOM 596 O O . PRO A 1 84 ? 17.937 7.109 -9.870 1.00 86.06 84 PRO A O 1
ATOM 599 N N . PRO A 1 85 ? 20.021 6.334 -9.516 1.00 82.31 85 PRO A N 1
ATOM 600 C CA . PRO A 1 85 ? 20.631 7.654 -9.569 1.00 82.31 85 PRO A CA 1
ATOM 601 C C . PRO A 1 85 ? 20.593 8.223 -10.993 1.00 82.31 85 PRO A C 1
ATOM 603 O O . PRO A 1 85 ? 20.685 7.486 -11.974 1.00 82.31 85 PRO A O 1
ATOM 606 N N . GLY A 1 86 ? 20.546 9.551 -11.093 1.00 87.25 86 GLY A N 1
ATOM 607 C CA . GLY A 1 86 ? 20.591 10.277 -12.362 1.00 87.25 86 GLY A CA 1
ATOM 608 C C . GLY A 1 86 ? 19.224 10.769 -12.837 1.00 87.25 86 GLY A C 1
ATOM 609 O O . GLY A 1 86 ? 18.188 10.158 -12.585 1.00 87.25 86 GLY A O 1
ATOM 610 N N . VAL A 1 87 ? 19.234 11.907 -13.530 1.00 87.81 87 VAL A N 1
ATOM 611 C CA . VAL A 1 87 ? 18.023 12.538 -14.071 1.00 87.81 87 VAL A CA 1
ATOM 612 C C . VAL A 1 87 ? 17.396 11.634 -15.133 1.00 87.81 87 VAL A C 1
ATOM 614 O O . VAL A 1 87 ? 18.079 11.167 -16.042 1.00 87.81 87 VAL A O 1
ATOM 617 N N . GLY A 1 88 ? 16.094 11.385 -15.020 1.00 89.69 88 GLY A N 1
ATOM 618 C CA . GLY A 1 88 ? 15.310 10.552 -15.933 1.00 89.69 88 GLY A CA 1
ATOM 619 C C . GLY A 1 88 ? 15.470 9.044 -15.731 1.00 89.69 88 GLY A C 1
ATOM 620 O O . GLY A 1 88 ? 14.694 8.275 -16.306 1.00 89.69 88 GLY A O 1
ATOM 621 N N . ALA A 1 89 ? 16.420 8.599 -14.902 1.00 90.06 89 ALA A N 1
ATOM 622 C CA . ALA A 1 89 ? 16.677 7.180 -14.685 1.00 90.06 89 ALA A CA 1
ATOM 623 C C . ALA A 1 89 ? 15.477 6.485 -14.024 1.00 90.06 89 ALA A C 1
ATOM 625 O O . ALA A 1 89 ? 15.140 5.354 -14.380 1.00 90.06 89 ALA A O 1
ATOM 626 N N . THR A 1 90 ? 14.787 7.169 -13.103 1.00 92.94 90 THR A N 1
ATOM 627 C CA . THR A 1 90 ? 13.629 6.585 -12.409 1.00 92.94 90 THR A CA 1
ATOM 628 C C . THR A 1 90 ? 12.460 6.377 -13.362 1.00 92.94 90 THR A C 1
ATOM 630 O O . THR A 1 90 ? 11.832 5.319 -13.335 1.00 92.94 90 THR A O 1
ATOM 633 N N . ARG A 1 91 ? 12.210 7.340 -14.259 1.00 93.56 91 ARG A N 1
ATOM 634 C CA . ARG A 1 91 ? 11.193 7.206 -15.312 1.00 93.56 91 ARG A CA 1
ATOM 635 C C . ARG A 1 91 ? 11.462 5.988 -16.194 1.00 93.56 91 ARG A C 1
ATOM 637 O O . ARG A 1 91 ? 10.596 5.123 -16.296 1.00 93.56 91 ARG A O 1
ATOM 644 N N . ALA A 1 92 ? 12.659 5.905 -16.780 1.00 88.94 92 ALA A N 1
ATOM 645 C CA . ALA A 1 92 ? 13.023 4.814 -17.687 1.00 88.94 92 ALA A CA 1
ATOM 646 C C . ALA A 1 92 ? 12.880 3.442 -17.010 1.00 88.94 92 ALA A C 1
ATOM 648 O O . ALA A 1 92 ? 12.390 2.482 -17.606 1.00 88.94 92 ALA A O 1
ATOM 649 N N . TYR A 1 93 ? 13.252 3.367 -15.732 1.00 88.25 93 TYR A N 1
ATOM 650 C CA . TYR A 1 93 ? 13.126 2.156 -14.938 1.00 88.25 93 TYR A CA 1
ATOM 651 C C . TYR A 1 93 ? 11.665 1.739 -14.694 1.00 88.25 93 TYR A C 1
ATOM 653 O O . TYR A 1 93 ? 11.304 0.580 -14.919 1.00 88.25 93 TYR A O 1
ATOM 661 N N . VAL A 1 94 ? 10.811 2.677 -14.264 1.00 91.19 94 VAL A N 1
ATOM 662 C CA . VAL A 1 94 ? 9.375 2.428 -14.039 1.00 91.19 94 VAL A CA 1
ATOM 663 C C . VAL A 1 94 ? 8.693 1.979 -15.328 1.00 91.19 94 VAL A C 1
ATOM 665 O O . VAL A 1 94 ? 7.964 0.987 -15.323 1.00 91.19 94 VAL A O 1
ATOM 668 N N . GLU A 1 95 ? 8.944 2.677 -16.435 1.00 90.88 95 GLU A N 1
ATOM 669 C CA . GLU A 1 95 ? 8.375 2.341 -17.742 1.00 90.88 95 GLU A CA 1
ATOM 670 C C . GLU A 1 95 ? 8.825 0.949 -18.203 1.00 90.88 95 GLU A C 1
ATOM 672 O O . GLU A 1 95 ? 7.992 0.144 -18.622 1.00 90.88 95 GLU A O 1
ATOM 677 N N . GLY A 1 96 ? 10.113 0.629 -18.044 1.00 88.06 96 GLY A N 1
ATOM 678 C CA . GLY A 1 96 ? 10.685 -0.661 -18.419 1.00 88.06 96 GLY A CA 1
ATOM 679 C C . GLY A 1 96 ? 10.035 -1.847 -17.704 1.00 88.06 96 GLY A C 1
ATOM 680 O O . GLY A 1 96 ? 9.591 -2.788 -18.363 1.00 88.06 96 GLY A O 1
ATOM 681 N N . LEU A 1 97 ? 9.928 -1.816 -16.371 1.00 84.69 97 LEU A N 1
ATOM 682 C CA . LEU A 1 97 ? 9.299 -2.914 -15.621 1.00 84.69 97 LEU A CA 1
ATOM 683 C C . LEU A 1 97 ? 7.791 -3.007 -15.875 1.00 84.69 97 LEU A C 1
ATOM 685 O O . LEU A 1 97 ? 7.262 -4.099 -16.101 1.00 84.69 97 LEU A O 1
ATOM 689 N N . GLN A 1 98 ? 7.096 -1.870 -15.904 1.00 89.56 98 GLN A N 1
ATOM 690 C CA . GLN A 1 98 ? 5.647 -1.866 -16.096 1.00 89.56 98 GLN A CA 1
ATOM 691 C C . GLN A 1 98 ? 5.236 -2.282 -17.515 1.00 89.56 98 GLN A C 1
ATOM 693 O O . GLN A 1 98 ? 4.154 -2.845 -17.686 1.00 89.56 98 GLN A O 1
ATOM 698 N N . ALA A 1 99 ? 6.096 -2.085 -18.522 1.00 88.12 99 ALA A N 1
ATOM 699 C CA . ALA A 1 99 ? 5.895 -2.611 -19.875 1.00 88.12 99 ALA A CA 1
ATOM 700 C C . ALA A 1 99 ? 5.911 -4.152 -19.940 1.00 88.12 99 ALA A C 1
ATOM 702 O O . ALA A 1 99 ? 5.363 -4.726 -20.882 1.00 88.12 99 ALA A O 1
ATOM 703 N N . HIS A 1 100 ? 6.492 -4.813 -18.933 1.00 84.94 100 HIS A N 1
ATOM 704 C CA . HIS A 1 100 ? 6.524 -6.272 -18.782 1.00 84.94 100 HIS A CA 1
ATOM 705 C C . HIS A 1 100 ? 5.477 -6.795 -17.782 1.00 84.94 100 HIS A C 1
ATOM 707 O O . HIS A 1 100 ? 5.515 -7.963 -17.401 1.00 84.94 100 HIS A O 1
ATOM 713 N N . GLY A 1 101 ? 4.541 -5.944 -17.346 1.00 87.31 101 GLY A N 1
ATOM 714 C CA . GLY A 1 101 ? 3.470 -6.337 -16.428 1.00 87.31 101 GLY A CA 1
ATOM 715 C C . GLY A 1 101 ? 3.906 -6.454 -14.966 1.00 87.31 101 GLY A C 1
ATOM 716 O O . GLY A 1 101 ? 3.204 -7.075 -14.174 1.00 87.31 101 GLY A O 1
ATOM 717 N N . VAL A 1 102 ? 5.043 -5.857 -14.592 1.00 90.00 102 VAL A N 1
ATOM 718 C CA . VAL A 1 102 ? 5.520 -5.821 -13.202 1.00 90.00 102 VAL A CA 1
ATOM 719 C C . VAL A 1 102 ? 5.271 -4.440 -12.608 1.00 90.00 102 VAL A C 1
ATOM 721 O O . VAL A 1 102 ? 5.782 -3.435 -13.101 1.00 90.00 102 VAL A O 1
ATOM 724 N N . ALA A 1 103 ? 4.493 -4.378 -11.529 1.00 93.12 103 ALA A N 1
ATOM 725 C CA . ALA A 1 103 ? 4.276 -3.154 -10.773 1.00 93.12 103 ALA A CA 1
ATOM 726 C C . ALA A 1 103 ? 5.530 -2.831 -9.963 1.00 93.12 103 ALA A C 1
ATOM 728 O O . ALA A 1 103 ? 6.072 -3.685 -9.261 1.00 93.12 103 ALA A O 1
ATOM 729 N N . VAL A 1 104 ? 5.961 -1.576 -10.014 1.00 91.50 104 VAL A N 1
ATOM 730 C CA . VAL A 1 104 ? 7.040 -1.077 -9.161 1.00 91.50 104 VAL A CA 1
ATOM 731 C C . VAL A 1 104 ? 6.419 -0.372 -7.965 1.00 91.50 104 VAL A C 1
ATOM 733 O O . VAL A 1 104 ? 5.562 0.494 -8.144 1.00 91.50 104 VAL A O 1
ATOM 736 N N . ALA A 1 105 ? 6.860 -0.730 -6.759 1.00 95.00 105 ALA A N 1
ATOM 737 C CA . ALA A 1 105 ? 6.701 0.087 -5.567 1.00 95.00 105 ALA A CA 1
ATOM 738 C C . ALA A 1 105 ? 8.021 0.813 -5.279 1.00 95.00 105 ALA A C 1
ATOM 740 O O . ALA A 1 105 ? 8.928 0.248 -4.661 1.00 95.00 105 ALA A O 1
ATOM 741 N N . LEU A 1 106 ? 8.140 2.049 -5.774 1.00 94.81 106 LEU A N 1
ATOM 742 C CA . LEU A 1 106 ? 9.341 2.870 -5.581 1.00 94.81 106 LEU A CA 1
ATOM 743 C C . LEU A 1 106 ? 9.503 3.232 -4.108 1.00 94.81 106 LEU A C 1
ATOM 745 O O . LEU A 1 106 ? 8.532 3.639 -3.479 1.00 94.81 106 LEU A O 1
ATOM 749 N N . GLY A 1 107 ? 10.706 3.126 -3.556 1.00 93.44 107 GLY A N 1
ATOM 750 C CA . GLY A 1 107 ? 10.943 3.531 -2.176 1.00 93.44 107 GLY A CA 1
ATOM 751 C C . GLY A 1 107 ? 12.236 3.001 -1.560 1.00 93.44 107 GLY A C 1
ATOM 752 O O . GLY A 1 107 ? 13.036 2.364 -2.246 1.00 93.44 107 GLY A O 1
ATOM 753 N N . PRO A 1 108 ? 12.437 3.239 -0.254 1.00 94.00 108 PRO A N 1
ATOM 754 C CA . PRO A 1 108 ? 11.486 3.886 0.655 1.00 94.00 108 PRO A CA 1
ATOM 755 C C . PRO A 1 108 ? 11.343 5.393 0.390 1.00 94.00 108 PRO A C 1
ATOM 757 O O . PRO A 1 108 ? 12.333 6.068 0.134 1.00 94.00 108 PRO A O 1
ATOM 760 N N . PHE A 1 109 ? 10.112 5.900 0.438 1.00 96.56 109 PHE A N 1
ATOM 761 C CA . PHE A 1 109 ? 9.794 7.325 0.523 1.00 96.56 109 PHE A CA 1
ATOM 762 C C . PHE A 1 109 ? 9.619 7.709 1.993 1.00 96.56 109 PHE A C 1
ATOM 764 O O . PHE A 1 109 ? 8.775 7.128 2.671 1.00 96.56 109 PHE A O 1
ATOM 771 N N . ASP A 1 110 ? 10.386 8.670 2.487 1.00 95.25 110 ASP A N 1
ATOM 772 C CA . ASP A 1 110 ? 10.317 9.175 3.866 1.00 95.25 110 ASP A CA 1
ATOM 773 C C . ASP A 1 110 ? 9.850 10.639 3.944 1.00 95.25 110 ASP A C 1
ATOM 775 O O . ASP A 1 110 ? 9.482 11.111 5.015 1.00 95.25 110 ASP A O 1
ATOM 779 N N . GLY A 1 111 ? 9.766 11.328 2.802 1.00 94.00 111 GLY A N 1
ATOM 780 C CA . GLY A 1 111 ? 9.402 12.743 2.717 1.00 94.00 111 GLY A CA 1
ATOM 781 C C . GLY A 1 111 ? 10.600 13.690 2.717 1.00 94.00 111 GLY A C 1
ATOM 782 O O . GLY A 1 111 ? 10.411 14.888 2.514 1.00 94.00 111 GLY A O 1
ATOM 783 N N . GLU A 1 112 ? 11.818 13.172 2.868 1.00 93.50 112 GLU A N 1
ATOM 784 C CA . GLU A 1 112 ? 13.029 13.982 2.847 1.00 93.50 112 GLU A CA 1
ATOM 785 C C . GLU A 1 112 ? 13.581 14.130 1.414 1.00 93.50 112 GLU A C 1
ATOM 787 O O . GLU A 1 112 ? 13.420 13.243 0.565 1.00 93.50 112 GLU A O 1
ATOM 792 N N . PRO A 1 113 ? 14.237 15.258 1.081 1.00 91.38 113 PRO A N 1
ATOM 793 C CA . PRO A 1 113 ? 14.916 15.416 -0.199 1.00 91.38 113 PRO A CA 1
ATOM 794 C C . PRO A 1 113 ? 16.029 14.369 -0.425 1.00 91.38 113 PRO A C 1
ATOM 796 O O . PRO A 1 113 ? 16.715 13.981 0.520 1.00 91.38 113 PRO A O 1
ATOM 799 N N . PRO A 1 114 ? 16.311 13.987 -1.688 1.00 92.38 114 PRO A N 1
ATOM 800 C CA . PRO A 1 114 ? 15.752 14.547 -2.920 1.00 92.38 114 PRO A CA 1
ATOM 801 C C . PRO A 1 114 ? 14.394 13.938 -3.313 1.00 92.38 114 PRO A C 1
ATOM 803 O O . PRO A 1 114 ? 14.267 12.730 -3.491 1.00 92.38 114 PRO A O 1
ATOM 806 N N . LEU A 1 115 ? 13.400 14.795 -3.583 1.00 93.62 115 LEU A N 1
ATOM 807 C CA . LEU A 1 115 ? 12.060 14.366 -4.026 1.00 93.62 115 LEU A CA 1
ATOM 808 C C . LEU A 1 115 ? 11.965 14.096 -5.538 1.00 93.62 115 LEU A C 1
ATOM 810 O O . LEU A 1 115 ? 11.027 13.442 -5.993 1.00 93.62 115 LEU A O 1
ATOM 814 N N . LEU A 1 116 ? 12.932 14.585 -6.324 1.00 94.75 116 LEU A N 1
ATOM 815 C CA . LEU A 1 116 ? 12.924 14.490 -7.788 1.00 94.75 116 LEU A CA 1
ATOM 816 C C . LEU A 1 116 ? 12.738 13.053 -8.314 1.00 94.75 116 LEU A C 1
ATOM 818 O O . LEU A 1 116 ? 11.897 12.875 -9.193 1.00 94.75 116 LEU A O 1
ATOM 822 N N . PRO A 1 117 ? 13.422 12.015 -7.791 1.00 94.81 117 PRO A N 1
ATOM 823 C CA . PRO A 1 117 ? 13.231 10.655 -8.293 1.00 94.81 117 PRO A CA 1
ATOM 824 C C . PRO A 1 117 ? 11.788 10.154 -8.111 1.00 94.81 117 PRO A C 1
ATOM 826 O O . PRO A 1 117 ? 11.230 9.508 -8.997 1.00 94.81 117 PRO A O 1
ATOM 829 N N . PHE A 1 118 ? 11.134 10.512 -7.003 1.00 96.50 118 PHE A N 1
ATOM 830 C CA . PHE A 1 118 ? 9.726 10.179 -6.784 1.00 96.50 118 PHE A CA 1
ATOM 831 C C . PHE A 1 118 ? 8.810 10.965 -7.719 1.00 96.50 118 PHE A C 1
ATOM 833 O O . PHE A 1 118 ? 7.911 10.370 -8.307 1.00 96.50 118 PHE A O 1
ATOM 840 N N . ALA A 1 119 ? 9.073 12.256 -7.939 1.00 96.62 119 ALA A N 1
ATOM 841 C CA . ALA A 1 119 ? 8.340 13.055 -8.921 1.00 96.62 119 ALA A CA 1
ATOM 842 C C . ALA A 1 119 ? 8.444 12.462 -10.341 1.00 96.62 119 ALA A C 1
ATOM 844 O O . ALA A 1 119 ? 7.441 12.368 -11.049 1.00 96.62 119 ALA A O 1
ATOM 845 N N . GLU A 1 120 ? 9.631 11.996 -10.746 1.00 96.50 120 GLU A N 1
ATOM 846 C CA . GLU A 1 120 ? 9.829 11.293 -12.019 1.00 96.50 120 GLU A CA 1
ATOM 847 C C . GLU A 1 120 ? 9.016 10.000 -12.095 1.00 96.50 120 GLU A C 1
ATOM 849 O O . GLU A 1 120 ? 8.356 9.753 -13.105 1.00 96.50 120 GLU A O 1
ATOM 854 N N . GLY A 1 121 ? 9.030 9.194 -11.030 1.00 96.88 121 GLY A N 1
ATOM 855 C CA . GLY A 1 121 ? 8.244 7.966 -10.943 1.00 96.88 121 GLY A CA 1
ATOM 856 C C . GLY A 1 121 ? 6.736 8.216 -11.018 1.00 96.88 121 GLY A C 1
ATOM 857 O O . GLY A 1 121 ? 6.030 7.518 -11.747 1.00 96.88 121 GLY A O 1
ATOM 858 N N . VAL A 1 122 ? 6.237 9.241 -10.321 1.00 97.69 122 VAL A N 1
ATOM 859 C CA . VAL A 1 122 ? 4.825 9.647 -10.386 1.00 97.69 122 VAL A CA 1
ATOM 860 C C . VAL A 1 122 ? 4.463 10.100 -11.800 1.00 97.69 122 VAL A C 1
ATOM 862 O O . VAL A 1 122 ? 3.479 9.614 -12.356 1.00 97.69 122 VAL A O 1
ATOM 865 N N . ALA A 1 123 ? 5.290 10.941 -12.426 1.00 96.94 123 ALA A N 1
ATOM 866 C CA . ALA A 1 123 ? 5.090 11.378 -13.806 1.00 96.94 123 ALA A CA 1
ATOM 867 C C . ALA A 1 123 ? 5.159 10.220 -14.823 1.00 96.94 123 ALA A C 1
ATOM 869 O O . ALA A 1 123 ? 4.512 10.283 -15.864 1.00 96.94 123 ALA A O 1
ATOM 870 N N . ALA A 1 124 ? 5.915 9.159 -14.524 1.00 96.25 124 ALA A N 1
ATOM 871 C CA . ALA A 1 124 ? 5.974 7.918 -15.302 1.00 96.25 124 ALA A CA 1
ATOM 872 C C . ALA A 1 124 ? 4.786 6.965 -15.033 1.00 96.25 124 ALA A C 1
ATOM 874 O O . ALA A 1 124 ? 4.686 5.892 -15.630 1.00 96.25 124 ALA A O 1
ATOM 875 N N . GLY A 1 125 ? 3.879 7.324 -14.118 1.00 96.62 125 GLY A N 1
ATOM 876 C CA . GLY A 1 125 ? 2.713 6.517 -13.774 1.00 96.62 125 GLY A CA 1
ATOM 877 C C . GLY A 1 125 ? 3.047 5.281 -12.938 1.00 96.62 125 GLY A C 1
ATOM 878 O O . GLY A 1 125 ? 2.439 4.222 -13.149 1.00 96.62 125 GLY A O 1
ATOM 879 N N . VAL A 1 126 ? 4.005 5.390 -12.011 1.00 97.12 126 VAL A N 1
ATOM 880 C CA . VAL A 1 126 ? 4.341 4.315 -11.066 1.00 97.12 126 VAL A CA 1
ATOM 881 C C . VAL A 1 126 ? 3.092 3.800 -10.341 1.00 97.12 126 VAL A C 1
ATOM 883 O O . VAL A 1 126 ? 2.243 4.567 -9.885 1.00 97.12 126 VAL A O 1
ATOM 886 N N . ARG A 1 127 ? 2.945 2.477 -10.242 1.00 96.69 127 ARG A N 1
ATOM 887 C CA . ARG A 1 127 ? 1.742 1.855 -9.666 1.00 96.69 127 ARG A CA 1
ATOM 888 C C . ARG A 1 127 ? 1.706 1.840 -8.141 1.00 96.69 127 ARG A C 1
ATOM 890 O O . ARG A 1 127 ? 0.616 1.937 -7.575 1.00 96.69 127 ARG A O 1
ATOM 897 N N . ALA A 1 128 ? 2.864 1.766 -7.494 1.00 98.19 128 ALA A N 1
ATOM 898 C CA . ALA A 1 128 ? 2.990 1.787 -6.044 1.00 98.19 128 ALA A CA 1
ATOM 899 C C . ALA A 1 128 ? 4.175 2.667 -5.588 1.00 98.19 128 ALA A C 1
ATOM 901 O O . ALA A 1 128 ? 5.139 2.878 -6.324 1.00 98.19 128 ALA A O 1
ATOM 902 N N . VAL A 1 129 ? 4.129 3.143 -4.346 1.00 98.25 129 VAL A N 1
ATOM 903 C CA . VAL A 1 129 ? 5.267 3.757 -3.644 1.00 98.25 129 VAL A CA 1
ATOM 904 C C . VAL A 1 129 ? 5.378 3.084 -2.284 1.00 98.25 129 VAL A C 1
ATOM 906 O O . VAL A 1 129 ? 4.410 3.057 -1.531 1.00 98.25 129 VAL A O 1
ATOM 909 N N . THR A 1 130 ? 6.532 2.495 -1.976 1.00 97.88 130 THR A N 1
ATOM 910 C CA . THR A 1 130 ? 6.844 2.015 -0.628 1.00 97.88 130 THR A CA 1
ATOM 911 C C . THR A 1 130 ? 7.257 3.203 0.229 1.00 97.88 130 THR A C 1
ATOM 913 O O . THR A 1 130 ? 8.231 3.879 -0.083 1.00 97.88 130 THR A O 1
ATOM 916 N N . VAL A 1 131 ? 6.533 3.442 1.312 1.00 97.75 131 VAL A N 1
ATOM 917 C CA . VAL A 1 131 ? 6.765 4.539 2.253 1.00 97.75 131 VAL A CA 1
ATOM 918 C C . VAL A 1 131 ? 7.427 3.980 3.508 1.00 97.75 131 VAL A C 1
ATOM 920 O O . VAL A 1 131 ? 7.046 2.905 3.979 1.00 97.75 131 VAL A O 1
ATOM 923 N N . ASP A 1 132 ? 8.415 4.687 4.052 1.00 96.19 132 ASP A N 1
ATOM 924 C CA . ASP A 1 132 ? 8.953 4.356 5.367 1.00 96.19 132 ASP A CA 1
ATOM 925 C C . ASP A 1 132 ? 7.844 4.470 6.421 1.00 96.19 132 ASP A C 1
ATOM 927 O O . ASP A 1 132 ? 7.199 5.508 6.577 1.00 96.19 132 ASP A O 1
ATOM 931 N N . THR A 1 133 ? 7.588 3.370 7.127 1.00 96.75 133 THR A N 1
ATOM 932 C CA . THR A 1 133 ? 6.476 3.293 8.075 1.00 96.75 133 THR A CA 1
ATOM 933 C C . THR A 1 133 ? 6.672 4.272 9.232 1.00 96.75 133 THR A C 1
ATOM 935 O O . THR A 1 133 ? 5.731 4.963 9.601 1.00 96.75 133 THR A O 1
ATOM 938 N N . ALA A 1 134 ? 7.877 4.384 9.796 1.00 94.81 134 ALA A N 1
ATOM 939 C CA . ALA A 1 134 ? 8.102 5.281 10.927 1.00 94.81 134 ALA A CA 1
ATOM 940 C C . ALA A 1 134 ? 7.943 6.754 10.514 1.00 94.81 134 ALA A C 1
ATOM 942 O O . ALA A 1 134 ? 7.338 7.525 11.259 1.00 94.81 134 ALA A O 1
ATOM 943 N N . ALA A 1 135 ? 8.405 7.121 9.315 1.00 94.50 135 ALA A N 1
ATOM 944 C CA . ALA A 1 135 ? 8.198 8.450 8.748 1.00 94.50 135 ALA A CA 1
ATOM 945 C C . ALA A 1 135 ? 6.708 8.752 8.514 1.00 94.50 135 ALA A C 1
ATOM 947 O O . ALA A 1 135 ? 6.227 9.815 8.904 1.00 94.50 135 ALA A O 1
ATOM 948 N N . ALA A 1 136 ? 5.953 7.800 7.951 1.00 96.38 136 ALA A N 1
ATOM 949 C CA . ALA A 1 136 ? 4.511 7.951 7.746 1.00 96.38 136 ALA A CA 1
ATOM 950 C C . ALA A 1 136 ? 3.744 8.124 9.064 1.00 96.38 136 ALA A C 1
ATOM 952 O O . ALA A 1 136 ? 2.818 8.922 9.136 1.00 96.38 136 ALA A O 1
ATOM 953 N N . LEU A 1 137 ? 4.123 7.388 10.111 1.00 94.88 137 LEU A N 1
ATOM 954 C CA . LEU A 1 137 ? 3.461 7.448 11.418 1.00 94.88 137 LEU A CA 1
ATOM 955 C C . LEU A 1 137 ? 3.852 8.695 12.225 1.00 94.88 137 LEU A C 1
ATOM 957 O O . LEU A 1 137 ? 3.094 9.121 13.094 1.00 94.88 137 LEU A O 1
ATOM 961 N N . GLY A 1 138 ? 5.043 9.244 11.982 1.00 86.06 138 GLY A N 1
ATOM 962 C CA . GLY A 1 138 ? 5.589 10.390 12.709 1.00 86.06 138 GLY A CA 1
ATOM 963 C C . GLY A 1 138 ? 5.345 11.750 12.054 1.00 86.06 138 GLY A C 1
ATOM 964 O O . GLY A 1 138 ? 5.670 12.765 12.666 1.00 86.06 138 GLY A O 1
ATOM 965 N N . GLY A 1 139 ? 4.807 11.795 10.834 1.00 81.25 139 GLY A N 1
ATOM 966 C CA . GLY A 1 139 ? 4.700 13.032 10.068 1.00 81.25 139 GLY A CA 1
ATOM 967 C C . GLY A 1 139 ? 3.612 13.011 9.003 1.00 81.25 139 GLY A C 1
ATOM 968 O O . GLY A 1 139 ? 2.758 12.133 8.945 1.00 81.25 139 GLY A O 1
ATOM 969 N N . THR A 1 140 ? 3.644 14.016 8.139 1.00 84.44 140 THR A N 1
ATOM 970 C CA . THR A 1 140 ? 2.624 14.274 7.115 1.00 84.44 140 THR A CA 1
ATOM 971 C C . THR A 1 140 ? 3.097 13.896 5.709 1.00 84.44 140 THR A C 1
ATOM 973 O O . THR A 1 140 ? 2.500 14.312 4.714 1.00 84.44 140 THR A O 1
ATOM 976 N N . CYS A 1 141 ? 4.153 13.076 5.596 1.00 93.31 141 CYS A N 1
ATOM 977 C CA . CYS A 1 141 ? 4.816 12.795 4.320 1.00 93.31 141 CYS A CA 1
ATOM 978 C C . CYS A 1 141 ? 3.869 12.194 3.270 1.00 93.31 141 CYS A C 1
ATOM 980 O O . CYS A 1 141 ? 3.979 12.515 2.090 1.00 93.31 141 CYS A O 1
ATOM 982 N N . VAL A 1 142 ? 2.883 11.386 3.665 1.00 96.81 142 VAL A N 1
ATOM 983 C CA . VAL A 1 142 ? 1.894 10.855 2.721 1.00 96.81 142 VAL A CA 1
ATOM 984 C C . VAL A 1 142 ? 0.858 11.914 2.315 1.00 96.81 142 VAL A C 1
ATOM 986 O O . VAL A 1 142 ? 0.806 12.221 1.123 1.00 96.81 142 VAL A O 1
ATOM 989 N N . PRO A 1 143 ? 0.037 12.495 3.215 1.00 95.06 143 PRO A N 1
ATOM 990 C CA . PRO A 1 143 ? -1.010 13.433 2.806 1.00 95.06 143 PRO A CA 1
ATOM 991 C C . PRO A 1 143 ? -0.461 14.732 2.199 1.00 95.06 143 PRO A C 1
ATOM 993 O O . PRO A 1 143 ? -0.985 15.190 1.186 1.00 95.06 143 PRO A O 1
ATOM 996 N N . GLU A 1 144 ? 0.598 15.315 2.764 1.00 94.88 144 GLU A N 1
ATOM 997 C CA . GLU A 1 144 ? 1.103 16.621 2.323 1.00 94.88 144 GLU A CA 1
ATOM 998 C C . GLU A 1 144 ? 2.094 16.501 1.168 1.00 94.88 144 GLU A C 1
ATOM 1000 O O . GLU A 1 144 ? 1.969 17.226 0.181 1.00 94.88 144 GLU A O 1
ATOM 1005 N N . LEU A 1 145 ? 3.062 15.583 1.249 1.00 96.88 145 LEU A N 1
ATOM 1006 C CA . LEU A 1 145 ? 4.125 15.503 0.244 1.00 96.88 145 LEU A CA 1
ATOM 1007 C C . LEU A 1 145 ? 3.753 14.557 -0.899 1.00 96.88 145 LEU A C 1
ATOM 1009 O O . LEU A 1 145 ? 3.694 14.984 -2.048 1.00 96.88 145 LEU A O 1
ATOM 1013 N N . LEU A 1 146 ? 3.466 13.287 -0.610 1.00 97.69 146 LEU A N 1
ATOM 1014 C CA . LEU A 1 146 ? 3.206 12.286 -1.646 1.00 97.69 146 LEU A CA 1
ATOM 1015 C C . LEU A 1 146 ? 1.884 12.549 -2.384 1.00 97.69 146 LEU A C 1
ATOM 1017 O O . LEU A 1 146 ? 1.851 12.556 -3.614 1.00 97.69 146 LEU A O 1
ATOM 1021 N N . ARG A 1 147 ? 0.789 12.764 -1.648 1.00 97.44 147 ARG A N 1
ATOM 1022 C CA . ARG A 1 147 ? -0.539 13.035 -2.221 1.00 97.44 147 ARG A CA 1
ATOM 1023 C C . ARG A 1 147 ? -0.703 14.502 -2.615 1.00 97.44 147 ARG A C 1
ATOM 1025 O O . ARG A 1 147 ? -1.233 14.767 -3.687 1.00 97.44 147 ARG A O 1
ATOM 1032 N N . GLY A 1 148 ? -0.246 15.431 -1.773 1.00 96.81 148 GLY A N 1
ATOM 1033 C CA . GLY A 1 148 ? -0.359 16.871 -2.006 1.00 96.81 148 GLY A CA 1
ATOM 1034 C C . GLY A 1 148 ? 0.628 17.388 -3.052 1.00 96.81 148 GLY A C 1
ATOM 1035 O O . GLY A 1 148 ? 0.239 17.669 -4.181 1.00 96.81 148 GLY A O 1
ATOM 1036 N N . GLN A 1 149 ? 1.906 17.521 -2.690 1.00 96.62 149 GLN A N 1
ATOM 1037 C CA . GLN A 1 149 ? 2.917 18.145 -3.556 1.00 96.62 149 GLN A CA 1
ATOM 1038 C C . GLN A 1 149 ? 3.239 17.324 -4.812 1.00 96.62 149 GLN A C 1
ATOM 1040 O O . GLN A 1 149 ? 3.350 17.886 -5.899 1.00 96.62 149 GLN A O 1
ATOM 1045 N N . LEU A 1 150 ? 3.391 16.003 -4.680 1.00 97.62 150 LEU A N 1
ATOM 1046 C CA . LEU A 1 150 ? 3.724 15.116 -5.799 1.00 97.62 150 LEU A CA 1
ATOM 1047 C C . LEU A 1 150 ? 2.490 14.660 -6.592 1.00 97.62 150 LEU A C 1
ATOM 1049 O O . LEU A 1 150 ? 2.649 14.109 -7.679 1.00 97.62 150 LEU A O 1
ATOM 1053 N N . GLY A 1 151 ? 1.272 14.873 -6.080 1.00 97.56 151 GLY A N 1
ATOM 1054 C CA . GLY A 1 151 ? 0.030 14.527 -6.780 1.00 97.56 151 GLY A CA 1
ATOM 1055 C C . GLY A 1 151 ? -0.162 13.025 -7.024 1.00 97.56 151 GLY A C 1
ATOM 1056 O O . GLY A 1 151 ? -0.827 12.630 -7.983 1.00 97.56 151 GLY A O 1
ATOM 1057 N N . TYR A 1 152 ? 0.447 12.162 -6.210 1.00 98.25 152 TYR A N 1
ATOM 1058 C CA . TYR A 1 152 ? 0.379 10.719 -6.412 1.00 98.25 152 TYR A CA 1
ATOM 1059 C C . TYR A 1 152 ? -1.003 10.157 -6.040 1.00 98.25 152 TYR A C 1
ATOM 1061 O O . TYR A 1 152 ? -1.437 10.328 -4.907 1.00 98.25 152 TYR A O 1
ATOM 1069 N N . ASP A 1 153 ? -1.665 9.393 -6.921 1.00 96.31 153 ASP A N 1
ATOM 1070 C CA . ASP A 1 153 ? -2.945 8.692 -6.630 1.00 96.31 153 ASP A CA 1
ATOM 1071 C C . ASP A 1 153 ? -2.860 7.148 -6.753 1.00 96.31 153 ASP A C 1
ATOM 1073 O O . ASP A 1 153 ? -3.861 6.423 -6.719 1.00 96.31 153 ASP A O 1
ATOM 107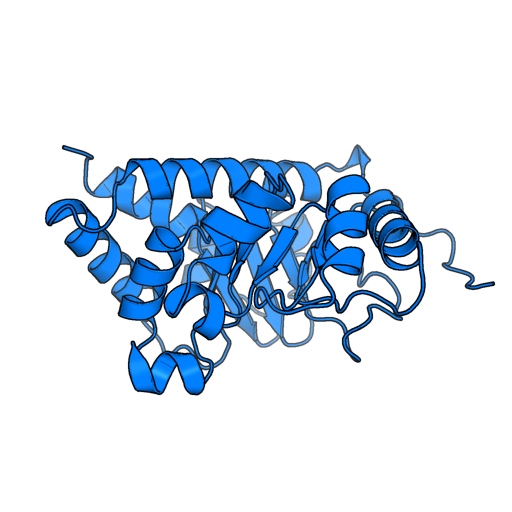7 N N . GLY A 1 154 ? -1.644 6.604 -6.876 1.00 97.56 154 GLY A N 1
ATOM 1078 C CA . GLY A 1 154 ? -1.413 5.154 -6.831 1.00 97.56 154 GLY A CA 1
ATOM 1079 C C . GLY A 1 154 ? -1.436 4.591 -5.403 1.00 97.56 154 GLY A C 1
ATOM 1080 O O . GLY A 1 154 ? -1.931 5.236 -4.480 1.00 97.56 154 GLY A O 1
ATOM 1081 N N . VAL A 1 155 ? -0.921 3.381 -5.196 1.00 98.75 155 VAL A N 1
ATOM 1082 C CA . VAL A 1 155 ? -0.957 2.712 -3.882 1.00 98.75 155 VAL A CA 1
ATOM 1083 C C . VAL A 1 155 ? 0.244 3.117 -3.028 1.00 98.75 155 VAL A C 1
ATOM 1085 O O . VAL A 1 155 ? 1.387 2.878 -3.415 1.00 98.75 155 VAL A O 1
ATOM 1088 N N . ALA A 1 156 ? -0.001 3.671 -1.841 1.00 98.62 156 ALA A N 1
ATOM 1089 C CA . ALA A 1 156 ? 1.035 3.849 -0.828 1.00 98.62 156 ALA A CA 1
ATOM 1090 C C . ALA A 1 156 ? 1.171 2.550 -0.014 1.00 98.62 156 ALA A C 1
ATOM 1092 O O . ALA A 1 156 ? 0.262 2.156 0.718 1.00 98.62 156 ALA A O 1
ATOM 1093 N N . VAL A 1 157 ? 2.290 1.853 -0.181 1.00 98.62 157 VAL A N 1
ATOM 1094 C CA . VAL A 1 157 ? 2.593 0.583 0.486 1.00 98.62 157 VAL A CA 1
ATOM 1095 C C . VAL A 1 157 ? 3.463 0.870 1.702 1.00 98.62 157 VAL A C 1
ATOM 1097 O O . VAL A 1 157 ? 4.445 1.596 1.585 1.00 98.62 157 VAL A O 1
ATOM 1100 N N . SER A 1 158 ? 3.154 0.301 2.862 1.00 98.25 158 SER A N 1
ATOM 1101 C CA . SER A 1 158 ? 4.011 0.473 4.039 1.00 98.25 158 SER A CA 1
ATOM 1102 C C . SER A 1 158 ? 5.367 -0.223 3.858 1.00 98.25 158 SER A C 1
ATOM 1104 O O . SER A 1 158 ? 5.497 -1.193 3.106 1.00 98.25 158 SER A O 1
ATOM 1106 N N . GLY A 1 159 ? 6.373 0.191 4.623 1.00 95.38 159 GLY A N 1
ATOM 1107 C CA . GLY A 1 159 ? 7.466 -0.695 5.012 1.00 95.38 159 GLY A CA 1
ATOM 1108 C C . GLY A 1 159 ? 6.949 -1.880 5.849 1.00 95.38 159 GLY A C 1
ATOM 1109 O O . GLY A 1 159 ? 5.782 -1.898 6.258 1.00 95.38 159 GLY A O 1
ATOM 1110 N N . PRO A 1 160 ? 7.780 -2.903 6.101 1.00 94.12 160 PRO A N 1
ATOM 1111 C CA . PRO A 1 160 ? 7.392 -4.037 6.940 1.00 94.12 160 PRO A CA 1
ATOM 1112 C C . PRO A 1 160 ? 7.009 -3.569 8.358 1.00 94.12 160 PRO A C 1
ATOM 1114 O O . PRO A 1 160 ? 7.785 -2.874 9.013 1.00 94.12 160 PRO A O 1
ATOM 1117 N N . LEU A 1 161 ? 5.798 -3.906 8.822 1.00 97.06 161 LEU A N 1
ATOM 1118 C CA . LEU A 1 161 ? 5.281 -3.439 10.121 1.00 97.06 161 LEU A CA 1
ATOM 1119 C C . LEU A 1 161 ? 5.978 -4.077 11.334 1.00 97.06 161 LEU A C 1
ATOM 1121 O O . LEU A 1 161 ? 5.866 -3.568 12.445 1.00 97.06 161 LEU A O 1
ATOM 1125 N N . ASP A 1 162 ? 6.685 -5.184 11.132 1.00 95.50 162 ASP A N 1
ATOM 1126 C CA . ASP A 1 162 ? 7.501 -5.885 12.126 1.00 95.50 162 ASP A CA 1
ATOM 1127 C C . ASP A 1 162 ? 8.926 -5.316 12.257 1.00 95.50 162 ASP A C 1
ATOM 1129 O O . ASP A 1 162 ? 9.731 -5.856 13.014 1.00 95.50 162 ASP A O 1
ATOM 1133 N N . ALA A 1 163 ? 9.256 -4.225 11.556 1.00 94.31 163 ALA A N 1
ATOM 1134 C CA . ALA A 1 163 ? 10.520 -3.522 11.759 1.00 94.31 163 ALA A CA 1
ATOM 1135 C C . ALA A 1 163 ? 10.638 -3.013 13.207 1.00 94.31 163 ALA A C 1
ATOM 1137 O O . ALA A 1 163 ? 9.695 -2.416 13.731 1.00 94.31 163 ALA A O 1
ATOM 1138 N N . SER A 1 164 ? 11.805 -3.175 13.842 1.00 93.31 164 SER A N 1
ATOM 1139 C CA . SER A 1 164 ? 12.011 -2.817 15.259 1.00 93.31 164 SER A CA 1
ATOM 1140 C C . SER A 1 164 ? 11.617 -1.374 15.577 1.00 93.31 164 SER A C 1
ATOM 1142 O O . SER A 1 164 ? 10.889 -1.136 16.535 1.00 93.31 164 SER A O 1
ATOM 1144 N N . ALA A 1 165 ? 11.984 -0.423 14.707 1.00 90.62 165 ALA A N 1
ATOM 1145 C CA . ALA A 1 165 ? 11.634 0.993 14.855 1.00 90.62 165 ALA A CA 1
ATOM 1146 C C . ALA A 1 165 ? 10.114 1.258 14.907 1.00 90.62 165 ALA A C 1
ATOM 1148 O O . ALA A 1 165 ? 9.686 2.275 15.452 1.00 90.62 165 ALA A O 1
ATOM 1149 N N . VAL A 1 166 ? 9.306 0.348 14.351 1.00 95.12 166 VAL A N 1
ATOM 1150 C CA . VAL A 1 166 ? 7.840 0.390 14.386 1.00 95.12 166 VAL A CA 1
ATOM 1151 C C . VAL A 1 166 ? 7.314 -0.356 15.613 1.00 95.12 166 VAL A C 1
ATOM 1153 O O . VAL A 1 166 ? 6.524 0.182 16.392 1.00 95.12 166 VAL A O 1
ATOM 1156 N N . VAL A 1 167 ? 7.768 -1.594 15.810 1.00 95.25 167 VAL A N 1
ATOM 1157 C CA . VAL A 1 167 ? 7.273 -2.480 16.872 1.00 95.25 167 VAL A CA 1
ATOM 1158 C C . VAL A 1 167 ? 7.528 -1.899 18.258 1.00 95.25 167 VAL A C 1
ATOM 1160 O O . VAL A 1 167 ? 6.617 -1.910 19.082 1.00 95.25 167 VAL A O 1
ATOM 1163 N N . GLU A 1 168 ? 8.719 -1.351 18.501 1.00 94.31 168 GLU A N 1
ATOM 1164 C CA . GLU A 1 168 ? 9.118 -0.808 19.807 1.00 94.31 168 GLU A CA 1
ATOM 1165 C C . GLU A 1 168 ? 8.248 0.371 20.262 1.00 94.31 168 GLU A C 1
ATOM 1167 O O . GLU A 1 168 ? 8.116 0.608 21.461 1.00 94.31 168 GLU A O 1
ATOM 1172 N N . ARG A 1 169 ? 7.639 1.106 19.323 1.00 95.00 169 ARG A N 1
ATOM 1173 C CA . ARG A 1 169 ? 6.852 2.312 19.620 1.00 95.00 169 ARG A CA 1
ATOM 1174 C C . ARG A 1 169 ? 5.348 2.077 19.598 1.00 95.00 169 ARG A C 1
ATOM 1176 O O . ARG A 1 169 ? 4.642 2.625 20.439 1.00 95.00 169 ARG A O 1
ATOM 1183 N N . TRP A 1 170 ? 4.855 1.291 18.644 1.00 95.94 170 TRP A N 1
ATOM 1184 C CA . TRP A 1 17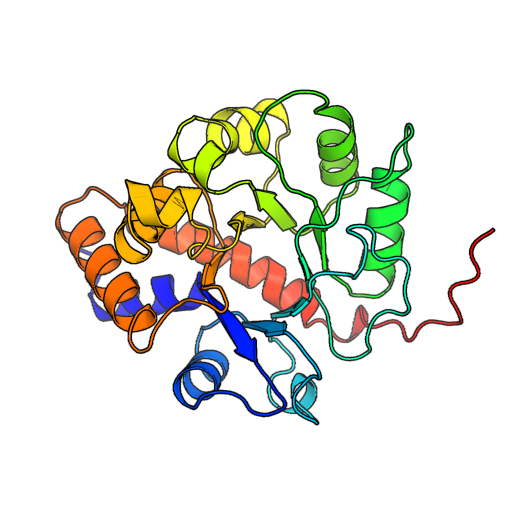0 ? 3.413 1.180 18.380 1.00 95.94 170 TRP A CA 1
ATOM 1185 C C . TRP A 1 170 ? 2.882 -0.255 18.428 1.00 95.94 170 TRP A C 1
ATOM 1187 O O . TRP A 1 170 ? 1.669 -0.459 18.517 1.00 95.94 170 TRP A O 1
ATOM 1197 N N . GLY A 1 171 ? 3.766 -1.255 18.339 1.00 96.81 171 GLY A N 1
ATOM 1198 C CA . GLY A 1 171 ? 3.383 -2.630 18.020 1.00 96.81 171 GLY A CA 1
ATOM 1199 C C . GLY A 1 171 ? 2.708 -2.752 16.643 1.00 96.81 171 GLY A C 1
ATOM 1200 O O . GLY A 1 171 ? 2.242 -1.778 16.059 1.00 96.81 171 GLY A O 1
ATOM 1201 N N . VAL A 1 172 ? 2.611 -3.969 16.100 1.00 97.81 172 VAL A N 1
ATOM 1202 C CA . VAL A 1 172 ? 2.045 -4.169 14.748 1.00 97.81 172 VAL A CA 1
ATOM 1203 C C . VAL A 1 172 ? 0.566 -3.746 14.639 1.00 97.81 172 VAL A C 1
ATOM 1205 O O . VAL A 1 172 ? 0.240 -3.026 13.695 1.00 97.81 172 VAL A O 1
ATOM 1208 N N . PRO A 1 173 ? -0.350 -4.121 15.561 1.00 98.06 173 PRO A N 1
ATOM 1209 C CA . PRO A 1 173 ? -1.763 -3.751 15.426 1.00 98.06 173 PRO A CA 1
ATOM 1210 C C . PRO A 1 173 ? -2.009 -2.243 15.528 1.00 98.06 173 PRO A C 1
ATOM 1212 O O . PRO A 1 173 ? -2.789 -1.699 14.749 1.00 98.06 173 PRO A O 1
ATOM 1215 N N . GLY A 1 174 ? -1.324 -1.567 16.457 1.00 97.81 174 GLY A N 1
ATOM 1216 C CA . GLY A 1 174 ? -1.406 -0.113 16.610 1.00 97.81 174 GLY A CA 1
ATOM 1217 C C . GLY A 1 174 ? -0.802 0.613 15.410 1.00 97.81 174 GLY A C 1
ATOM 1218 O O . GLY A 1 174 ? -1.431 1.511 14.853 1.00 97.81 174 GLY A O 1
ATOM 1219 N N . ALA A 1 175 ? 0.367 0.160 14.945 1.00 98.12 175 ALA A N 1
ATOM 1220 C CA . ALA A 1 175 ? 1.000 0.701 13.748 1.00 98.12 175 ALA A CA 1
ATOM 1221 C C . ALA A 1 175 ? 0.120 0.555 12.502 1.00 98.12 175 ALA A C 1
ATOM 1223 O O . ALA A 1 175 ? 0.096 1.463 11.681 1.00 98.12 175 ALA A O 1
ATOM 1224 N N . ALA A 1 176 ? -0.627 -0.546 12.362 1.00 98.62 176 ALA A N 1
ATOM 1225 C CA . ALA A 1 176 ? -1.524 -0.739 11.226 1.00 98.62 176 ALA A CA 1
ATOM 1226 C C . ALA A 1 176 ? -2.654 0.304 11.190 1.00 98.62 176 ALA A C 1
ATOM 1228 O O . ALA A 1 176 ? -2.899 0.915 10.151 1.00 98.62 176 ALA A O 1
ATOM 1229 N N . VAL A 1 177 ? -3.296 0.562 12.335 1.00 98.56 177 VAL A N 1
ATOM 1230 C CA . VAL A 1 177 ? -4.332 1.602 12.450 1.00 98.56 177 VAL A CA 1
ATOM 1231 C C . VAL A 1 177 ? -3.760 2.977 12.109 1.00 98.56 177 VAL A C 1
ATOM 1233 O O . VAL A 1 177 ? -4.311 3.677 11.259 1.00 98.56 177 VAL A O 1
ATOM 1236 N N . LEU A 1 178 ? -2.622 3.334 12.710 1.00 98.19 178 LEU A N 1
ATOM 1237 C CA . LEU A 1 178 ? -1.962 4.616 12.461 1.00 98.19 178 LEU A CA 1
ATOM 1238 C C . LEU A 1 178 ? -1.496 4.759 11.009 1.00 98.19 178 LEU A C 1
ATOM 1240 O O . LEU A 1 178 ? -1.624 5.835 10.439 1.00 98.19 178 LEU A O 1
ATOM 1244 N N . ALA A 1 179 ? -1.023 3.683 10.380 1.00 98.56 179 ALA A N 1
ATOM 1245 C CA . ALA A 1 179 ? -0.631 3.675 8.976 1.00 98.56 179 ALA A CA 1
ATOM 1246 C C . ALA A 1 179 ? -1.805 4.030 8.049 1.00 98.56 179 ALA A C 1
ATOM 1248 O O . ALA A 1 179 ? -1.641 4.844 7.139 1.00 98.56 179 ALA A O 1
ATOM 1249 N N . TRP A 1 180 ? -2.999 3.472 8.284 1.00 98.56 180 TRP A N 1
ATOM 1250 C CA . TRP A 1 180 ? -4.182 3.834 7.495 1.00 98.56 180 TRP A CA 1
ATOM 1251 C C . TRP A 1 180 ? -4.616 5.281 7.725 1.00 98.56 180 TRP A C 1
ATOM 1253 O O . TRP A 1 180 ? -4.943 5.963 6.750 1.00 98.56 180 TRP A O 1
ATOM 1263 N N . ILE A 1 181 ? -4.579 5.756 8.976 1.00 98.00 181 ILE A N 1
ATOM 1264 C CA . ILE A 1 181 ? -4.848 7.162 9.327 1.00 98.00 181 ILE A CA 1
ATOM 1265 C C . ILE A 1 181 ? -3.855 8.088 8.614 1.00 98.00 181 ILE A C 1
ATOM 1267 O O . ILE A 1 181 ? -4.261 9.088 8.028 1.00 98.00 181 ILE A O 1
ATOM 1271 N N . ALA A 1 182 ? -2.577 7.709 8.575 1.00 97.50 182 ALA A N 1
ATOM 1272 C CA . ALA A 1 182 ? -1.520 8.427 7.873 1.00 97.50 182 ALA A CA 1
ATOM 1273 C C . ALA A 1 182 ? -1.645 8.369 6.340 1.00 97.50 182 ALA A C 1
ATOM 1275 O O . ALA A 1 182 ? -0.869 9.011 5.646 1.00 97.50 182 ALA A O 1
ATOM 1276 N N . GLY A 1 183 ? -2.602 7.625 5.777 1.00 98.06 183 GLY A N 1
ATOM 1277 C CA . GLY A 1 183 ? -2.838 7.586 4.331 1.00 98.06 183 GLY A CA 1
ATOM 1278 C C . GLY A 1 183 ? -2.132 6.452 3.584 1.00 98.06 183 GLY A C 1
ATOM 1279 O O . GLY A 1 183 ? -2.187 6.420 2.353 1.00 98.06 183 GLY A O 1
ATOM 1280 N N . LEU A 1 184 ? -1.515 5.495 4.285 1.00 98.75 184 LEU A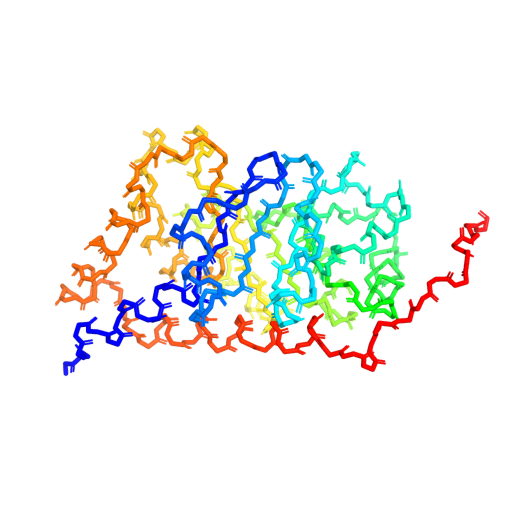 N 1
ATOM 1281 C CA . LEU A 1 184 ? -1.038 4.253 3.668 1.00 98.75 184 LEU A CA 1
ATOM 1282 C C . LEU A 1 184 ? -2.226 3.373 3.273 1.00 98.75 184 LEU A C 1
ATOM 1284 O O . LEU A 1 184 ? -3.251 3.367 3.955 1.00 98.75 184 LEU A O 1
ATOM 1288 N N . ASP A 1 185 ? -2.108 2.661 2.153 1.00 98.81 185 ASP A N 1
ATOM 1289 C CA . ASP A 1 185 ? -3.194 1.867 1.572 1.00 98.81 185 ASP A CA 1
ATOM 1290 C C . ASP A 1 185 ? -2.973 0.357 1.736 1.00 98.81 185 ASP A C 1
ATOM 1292 O O . ASP A 1 185 ? -3.910 -0.367 2.055 1.00 98.81 185 ASP A O 1
ATOM 1296 N N . LEU A 1 186 ? -1.742 -0.120 1.518 1.00 98.81 186 LEU A N 1
ATOM 1297 C CA . LEU A 1 186 ? -1.398 -1.545 1.543 1.00 98.81 186 LEU A CA 1
ATOM 1298 C C . LEU A 1 186 ? -0.333 -1.815 2.605 1.00 98.81 186 LEU A C 1
ATOM 1300 O O . LEU A 1 186 ? 0.800 -1.349 2.485 1.00 98.81 186 LEU A O 1
ATOM 1304 N N . LEU A 1 187 ? -0.684 -2.572 3.643 1.00 98.62 187 LEU A N 1
ATOM 1305 C CA . LEU A 1 187 ? 0.183 -2.781 4.798 1.00 98.62 187 LEU A CA 1
ATOM 1306 C C . LEU A 1 187 ? 0.903 -4.121 4.738 1.00 98.62 187 LEU A C 1
ATOM 1308 O O . LEU A 1 187 ? 0.285 -5.178 4.618 1.00 98.62 187 LEU A O 1
ATOM 1312 N N . ARG A 1 188 ? 2.226 -4.080 4.873 1.00 97.56 188 ARG A N 1
ATOM 1313 C CA . ARG A 1 188 ? 3.079 -5.267 4.850 1.00 97.56 188 ARG A CA 1
ATOM 1314 C C . ARG A 1 188 ? 3.178 -5.893 6.235 1.00 97.56 188 ARG A C 1
ATOM 1316 O O . ARG A 1 188 ? 3.858 -5.355 7.109 1.00 97.56 188 ARG A O 1
ATOM 1323 N N . LEU A 1 189 ? 2.559 -7.059 6.412 1.00 96.25 189 LEU A N 1
ATOM 1324 C CA . LEU A 1 189 ? 2.801 -7.898 7.589 1.00 96.25 189 LEU A CA 1
ATOM 1325 C C . LEU A 1 189 ? 4.074 -8.695 7.323 1.00 96.25 189 LEU A C 1
ATOM 1327 O O . LEU A 1 189 ? 4.059 -9.626 6.521 1.00 96.25 189 LEU A O 1
ATOM 1331 N N . GLY A 1 190 ? 5.189 -8.261 7.903 1.00 91.38 190 GLY A N 1
ATOM 1332 C CA . GLY A 1 190 ? 6.492 -8.832 7.594 1.00 91.38 190 GLY A CA 1
ATOM 1333 C C . GLY A 1 190 ? 6.753 -10.200 8.237 1.00 91.38 190 GLY A C 1
ATOM 1334 O O . GLY A 1 190 ? 5.905 -10.750 8.939 1.00 91.38 190 GLY A O 1
ATOM 1335 N N . PRO A 1 191 ? 7.922 -10.787 7.951 1.00 87.19 191 PRO A N 1
ATOM 1336 C CA . PRO A 1 191 ? 8.256 -12.171 8.287 1.00 87.19 191 PRO A CA 1
ATOM 1337 C C . PRO A 1 191 ? 8.337 -12.475 9.791 1.00 87.19 191 PRO A C 1
ATOM 1339 O O . PRO A 1 191 ? 8.083 -13.600 10.213 1.00 87.19 191 PRO A O 1
ATOM 1342 N N . GLY A 1 192 ? 8.688 -11.482 10.604 1.00 87.94 192 GLY A N 1
ATOM 1343 C CA . GLY A 1 192 ? 8.744 -11.556 12.061 1.00 87.94 192 GLY A CA 1
ATOM 1344 C C . GLY A 1 192 ? 7.381 -11.401 12.734 1.00 87.94 192 GLY A C 1
ATOM 1345 O O . GLY A 1 192 ? 7.282 -11.513 13.957 1.00 87.94 192 GLY A O 1
ATOM 1346 N N . CYS A 1 193 ? 6.312 -11.157 11.972 1.00 89.00 193 CYS A N 1
ATOM 1347 C CA . CYS A 1 193 ? 4.965 -11.172 12.512 1.00 89.00 193 CYS A CA 1
ATOM 1348 C C . CYS A 1 193 ? 4.590 -12.568 13.030 1.00 89.00 193 CYS A C 1
ATOM 1350 O O . CYS A 1 193 ? 4.505 -13.537 12.276 1.00 89.00 193 CYS A O 1
ATOM 1352 N N . GLY A 1 194 ? 4.301 -12.656 14.329 1.00 82.06 194 GLY A N 1
ATOM 1353 C CA . GLY A 1 194 ? 3.888 -13.904 14.958 1.00 82.06 194 GLY A CA 1
ATOM 1354 C C . GLY A 1 194 ? 2.491 -14.391 14.534 1.00 82.06 194 GLY A C 1
ATOM 1355 O O . GLY A 1 194 ? 1.690 -13.637 13.962 1.00 82.06 194 GLY A O 1
ATOM 1356 N N . PRO A 1 195 ? 2.154 -15.651 14.869 1.00 76.75 195 PRO A N 1
ATOM 1357 C CA . PRO A 1 195 ? 0.817 -16.194 14.668 1.00 76.75 195 PRO A CA 1
ATOM 1358 C C . PRO A 1 195 ? -0.257 -15.291 15.284 1.00 76.75 195 PRO A C 1
ATOM 1360 O O . PRO A 1 195 ? -0.118 -14.806 16.404 1.00 76.75 195 PRO A O 1
ATOM 1363 N N . GLY A 1 196 ? -1.350 -15.070 14.555 1.00 88.38 196 GLY A N 1
ATOM 1364 C CA . GLY A 1 196 ? -2.479 -14.279 15.045 1.00 88.38 196 GLY A CA 1
ATOM 1365 C C . GLY A 1 196 ? -2.336 -12.762 14.900 1.00 88.38 196 GLY A C 1
ATOM 1366 O O . GLY A 1 196 ? -3.311 -12.067 15.187 1.00 88.38 196 GLY A O 1
ATOM 1367 N N . VAL A 1 197 ? -1.208 -12.236 14.389 1.00 93.75 197 VAL A N 1
ATOM 1368 C CA . VAL A 1 197 ? -1.069 -10.787 14.135 1.00 93.75 197 VAL A CA 1
ATOM 1369 C C . VAL A 1 197 ? -2.192 -10.256 13.243 1.00 93.75 197 VAL A C 1
ATOM 1371 O O . VAL A 1 197 ? -2.720 -9.179 13.491 1.00 93.75 197 VAL A O 1
ATOM 1374 N N . HIS A 1 198 ? -2.610 -11.046 12.248 1.00 93.06 198 HIS A N 1
ATOM 1375 C CA . HIS A 1 198 ? -3.693 -10.711 11.324 1.00 93.06 198 HIS A CA 1
ATOM 1376 C C . HIS A 1 198 ? -4.999 -10.459 12.087 1.00 93.06 198 HIS A C 1
ATOM 1378 O O . HIS A 1 198 ? -5.601 -9.395 11.964 1.00 93.06 198 HIS A O 1
ATOM 1384 N N . ARG A 1 199 ? -5.364 -11.370 12.996 1.00 95.00 199 ARG A N 1
ATOM 1385 C CA . ARG A 1 199 ? -6.539 -11.225 13.866 1.00 95.00 199 ARG A CA 1
ATOM 1386 C C . ARG A 1 199 ? -6.417 -10.031 14.814 1.00 95.00 199 ARG A C 1
ATOM 1388 O O . ARG A 1 199 ? -7.413 -9.358 15.087 1.00 95.00 199 ARG A O 1
ATOM 1395 N N . ALA A 1 200 ? -5.215 -9.766 15.323 1.00 97.19 200 ALA A N 1
ATOM 1396 C CA . ALA A 1 200 ? -4.961 -8.622 16.192 1.00 97.19 200 ALA A CA 1
ATOM 1397 C C . ALA A 1 200 ? -5.127 -7.290 15.440 1.00 97.19 200 ALA A C 1
ATOM 1399 O O . ALA A 1 200 ? -5.757 -6.378 15.971 1.00 97.19 200 ALA A O 1
ATOM 1400 N N . VAL A 1 201 ? -4.650 -7.202 14.193 1.00 98.12 201 VAL A N 1
ATOM 1401 C CA . VAL A 1 201 ? -4.861 -6.049 13.303 1.00 98.12 201 VAL A CA 1
ATOM 1402 C C . VAL A 1 201 ? -6.348 -5.853 13.009 1.00 98.12 201 VAL A C 1
ATOM 1404 O O . VAL A 1 201 ? -6.849 -4.746 13.177 1.00 98.12 201 VAL A O 1
ATOM 1407 N N . HIS A 1 202 ? -7.081 -6.919 12.671 1.00 97.25 202 HIS A N 1
ATOM 1408 C CA . HIS A 1 202 ? -8.542 -6.871 12.507 1.00 97.25 202 HIS A CA 1
ATOM 1409 C C . HIS A 1 202 ? -9.251 -6.325 13.747 1.00 97.25 202 HIS A C 1
ATOM 1411 O O . HIS A 1 202 ? -10.094 -5.437 13.650 1.00 97.25 202 HIS A O 1
ATOM 1417 N N . THR A 1 203 ? -8.879 -6.826 14.926 1.00 97.81 203 THR A N 1
ATOM 1418 C CA . THR A 1 203 ? -9.470 -6.394 16.200 1.00 97.81 203 THR A CA 1
ATOM 1419 C C . THR A 1 203 ? -9.181 -4.919 16.477 1.00 97.81 203 THR A C 1
ATOM 1421 O O . THR A 1 203 ? -10.082 -4.187 16.883 1.00 97.81 203 THR A O 1
ATOM 1424 N N . ALA A 1 204 ? -7.944 -4.470 16.243 1.00 98.44 204 ALA A N 1
ATOM 1425 C CA . ALA A 1 204 ? -7.549 -3.076 16.426 1.00 98.44 204 ALA A CA 1
ATOM 1426 C C . ALA A 1 204 ? -8.283 -2.144 15.451 1.00 98.44 204 ALA A C 1
ATOM 1428 O O . ALA A 1 204 ? -8.836 -1.134 15.875 1.00 98.44 204 ALA A O 1
ATOM 1429 N N . ALA A 1 205 ? -8.364 -2.518 14.172 1.00 98.31 205 ALA A N 1
ATOM 1430 C CA . ALA A 1 205 ? -9.070 -1.753 13.149 1.00 98.31 205 ALA A CA 1
ATOM 1431 C C . ALA A 1 205 ? -10.571 -1.639 13.442 1.00 98.31 205 ALA A C 1
ATOM 1433 O O . ALA A 1 205 ? -11.136 -0.553 13.360 1.00 98.31 205 ALA A O 1
ATOM 1434 N N . ALA A 1 206 ? -11.219 -2.743 13.827 1.00 98.12 206 ALA A N 1
ATOM 1435 C CA . ALA A 1 206 ? -12.639 -2.746 14.163 1.00 98.12 206 ALA A CA 1
ATOM 1436 C C . ALA A 1 206 ? -12.951 -1.834 15.358 1.00 98.12 206 ALA A C 1
ATOM 1438 O O . ALA A 1 206 ? -13.949 -1.116 15.324 1.00 98.12 206 ALA A O 1
ATOM 1439 N N . ARG A 1 207 ? -12.084 -1.832 16.381 1.00 97.94 207 ARG A N 1
ATOM 1440 C CA . ARG A 1 207 ? -12.192 -0.916 17.526 1.00 97.94 207 ARG A CA 1
ATOM 1441 C C . ARG A 1 207 ? -12.008 0.535 17.096 1.00 97.94 207 ARG A C 1
ATOM 1443 O O . ARG A 1 207 ? -12.921 1.319 17.291 1.00 97.94 207 ARG A O 1
ATOM 1450 N N . ALA A 1 208 ? -10.924 0.857 16.391 1.00 98.38 208 ALA A N 1
ATOM 1451 C CA . ALA A 1 208 ? -10.663 2.219 15.921 1.00 98.38 208 ALA A CA 1
ATOM 1452 C C . ALA A 1 208 ? -11.784 2.775 15.020 1.00 98.38 208 ALA A C 1
ATOM 1454 O O . ALA A 1 208 ? -12.095 3.960 15.067 1.00 98.38 208 ALA A O 1
ATOM 1455 N N . VAL A 1 209 ? -12.430 1.926 14.212 1.00 98.19 209 VAL A N 1
ATOM 1456 C CA . VAL A 1 209 ? -13.608 2.321 13.420 1.00 98.19 209 VAL A CA 1
ATOM 1457 C C . VAL A 1 209 ? -14.840 2.550 14.297 1.00 98.19 209 VAL A C 1
ATOM 1459 O O . VAL A 1 209 ? -15.608 3.474 14.033 1.00 98.19 209 VAL A O 1
ATOM 1462 N N . ALA A 1 210 ? -15.060 1.706 15.307 1.00 96.88 210 ALA A N 1
ATOM 1463 C CA . ALA A 1 210 ? -16.170 1.856 16.245 1.00 96.88 210 ALA A CA 1
ATOM 1464 C C . ALA A 1 210 ? -16.023 3.115 17.114 1.00 96.88 210 ALA A C 1
ATOM 1466 O O . ALA A 1 210 ? -17.016 3.804 17.345 1.00 96.88 210 ALA A O 1
ATOM 1467 N N . ASP A 1 211 ? -14.793 3.425 17.521 1.00 97.25 211 ASP A N 1
ATOM 1468 C CA . ASP A 1 211 ? -14.445 4.581 18.350 1.00 97.25 211 ASP A CA 1
ATOM 1469 C C . ASP A 1 211 ? -14.400 5.888 17.530 1.00 97.25 211 ASP A C 1
ATOM 1471 O O . ASP A 1 211 ? -14.542 6.979 18.078 1.00 97.25 211 ASP A O 1
ATOM 1475 N N . GLY A 1 212 ? -14.291 5.786 16.200 1.00 96.81 212 GLY A N 1
ATOM 1476 C CA . GLY A 1 212 ? -14.291 6.919 15.269 1.00 96.81 212 GLY A CA 1
ATOM 1477 C C . GLY A 1 212 ? -12.900 7.444 14.900 1.00 96.81 212 GLY A C 1
ATOM 1478 O O . GLY A 1 212 ? -12.803 8.314 14.035 1.00 96.81 212 GLY A O 1
ATOM 1479 N N . ASP A 1 213 ? -11.840 6.881 15.480 1.00 97.75 213 ASP A N 1
ATOM 1480 C CA . ASP A 1 213 ? -10.441 7.239 15.214 1.00 97.75 213 ASP A CA 1
ATOM 1481 C C . ASP A 1 213 ? -10.005 6.900 13.780 1.00 97.75 213 ASP A C 1
ATOM 1483 O O . ASP A 1 213 ? -9.244 7.639 13.154 1.00 97.75 213 ASP A O 1
ATOM 1487 N N . LEU A 1 214 ? -10.501 5.783 13.235 1.00 98.12 214 LEU A N 1
ATOM 1488 C CA . LEU A 1 214 ? -10.266 5.370 11.851 1.00 98.12 214 LEU A CA 1
ATOM 1489 C C . LEU A 1 214 ? -11.580 5.414 11.061 1.00 98.12 214 LEU A C 1
ATOM 1491 O O . LEU A 1 214 ? -12.425 4.530 11.212 1.00 98.12 214 LEU A O 1
ATOM 1495 N N . PRO A 1 215 ? -11.771 6.380 10.149 1.00 96.81 215 PRO A N 1
ATOM 1496 C CA . PRO A 1 215 ? -12.956 6.395 9.305 1.00 96.81 215 PRO A CA 1
ATOM 1497 C C . PRO A 1 215 ? -13.016 5.148 8.412 1.00 96.81 215 PRO A C 1
ATOM 1499 O O . PRO A 1 215 ? -12.108 4.898 7.623 1.00 96.81 215 PRO A O 1
ATOM 1502 N N . ALA A 1 216 ? -14.122 4.397 8.430 1.00 97.06 216 ALA A N 1
ATOM 1503 C CA . ALA A 1 216 ? -14.295 3.245 7.530 1.00 97.06 216 ALA A CA 1
ATOM 1504 C C . ALA A 1 216 ? -14.165 3.621 6.037 1.00 97.06 216 ALA A C 1
ATOM 1506 O O . ALA A 1 216 ? -13.743 2.809 5.215 1.00 97.06 216 ALA A O 1
ATOM 1507 N N . ALA A 1 217 ? -14.489 4.872 5.685 1.00 97.31 217 ALA A N 1
ATOM 1508 C CA . ALA A 1 217 ? -14.288 5.411 4.343 1.00 97.31 217 ALA A CA 1
ATOM 1509 C C . ALA A 1 217 ? -12.804 5.440 3.928 1.00 97.31 217 ALA A C 1
ATOM 1511 O O . ALA A 1 217 ? -12.511 5.202 2.761 1.00 97.31 217 ALA A O 1
ATOM 1512 N N . ARG A 1 218 ? -11.873 5.653 4.871 1.00 97.81 218 ARG A N 1
ATOM 1513 C CA . ARG A 1 218 ? -10.426 5.624 4.614 1.00 97.81 218 ARG A CA 1
ATOM 1514 C C . ARG A 1 218 ? -9.961 4.222 4.217 1.00 97.81 218 ARG A C 1
ATOM 1516 O O . ARG A 1 218 ? -9.226 4.070 3.246 1.00 97.81 218 ARG A O 1
ATOM 1523 N N . LEU A 1 219 ? -10.451 3.191 4.907 1.00 98.12 219 LEU A N 1
ATOM 1524 C CA . LEU A 1 219 ? -10.201 1.795 4.530 1.00 98.12 219 LEU A CA 1
ATOM 1525 C C . LEU A 1 219 ? -10.820 1.456 3.163 1.00 98.12 219 LEU A C 1
ATOM 1527 O O . LEU A 1 219 ? -10.189 0.794 2.346 1.00 98.12 219 LEU A O 1
ATOM 1531 N N . ALA A 1 220 ? -12.033 1.939 2.877 1.00 98.25 220 ALA A N 1
ATOM 1532 C CA . ALA A 1 220 ? -12.679 1.734 1.577 1.00 98.25 220 ALA A CA 1
ATOM 1533 C C . ALA A 1 220 ? -11.913 2.394 0.420 1.00 98.25 220 ALA A C 1
ATOM 1535 O O . ALA A 1 220 ? -11.798 1.827 -0.670 1.00 98.25 220 ALA A O 1
ATOM 1536 N N . GLU A 1 221 ? -11.366 3.581 0.657 1.00 98.31 221 GLU A N 1
ATOM 1537 C CA . GLU A 1 221 ? -10.513 4.296 -0.285 1.00 98.31 221 GLU A CA 1
ATOM 1538 C C . GLU A 1 221 ? -9.208 3.524 -0.545 1.00 98.31 221 GLU A C 1
ATOM 1540 O O . GLU A 1 221 ? -8.876 3.263 -1.704 1.00 98.31 221 GLU A O 1
ATOM 1545 N N . ALA A 1 222 ? -8.519 3.087 0.517 1.00 98.69 222 ALA A N 1
ATOM 1546 C CA . ALA A 1 222 ? -7.333 2.233 0.434 1.00 98.69 222 ALA A CA 1
ATOM 1547 C C . ALA A 1 222 ? -7.603 0.949 -0.366 1.00 98.69 222 ALA A C 1
ATOM 1549 O O . ALA A 1 222 ? -6.935 0.696 -1.372 1.00 98.69 222 ALA A O 1
ATOM 1550 N N . ALA A 1 223 ? -8.650 0.204 0.001 1.00 98.56 223 ALA A N 1
ATOM 1551 C CA . ALA A 1 223 ? -9.066 -1.016 -0.686 1.00 98.56 223 ALA A CA 1
ATOM 1552 C C . ALA A 1 223 ? -9.377 -0.762 -2.170 1.00 98.56 223 ALA A C 1
ATOM 1554 O O . ALA A 1 223 ? -9.023 -1.564 -3.033 1.00 98.56 223 ALA A O 1
ATOM 1555 N N . THR A 1 224 ? -9.973 0.388 -2.506 1.00 98.38 224 THR A N 1
ATOM 1556 C CA . THR A 1 224 ? -10.230 0.769 -3.903 1.00 98.38 224 THR A CA 1
ATOM 1557 C C . THR A 1 224 ? -8.928 0.971 -4.680 1.00 98.38 224 THR A C 1
ATOM 1559 O O . THR A 1 224 ? -8.816 0.481 -5.808 1.00 98.38 224 THR A O 1
ATOM 1562 N N . ARG A 1 225 ? -7.928 1.659 -4.105 1.00 98.62 225 ARG A N 1
ATOM 1563 C CA . ARG A 1 225 ? -6.608 1.824 -4.745 1.00 98.62 225 ARG A CA 1
ATOM 1564 C C . ARG A 1 225 ? -5.901 0.483 -4.913 1.00 98.62 225 ARG A C 1
ATOM 1566 O O . ARG A 1 225 ? -5.401 0.192 -6.000 1.00 98.62 225 ARG A O 1
ATOM 1573 N N . VAL A 1 226 ? -5.920 -0.351 -3.875 1.00 98.75 226 VAL A N 1
ATOM 1574 C CA . VAL A 1 226 ? -5.316 -1.689 -3.895 1.00 98.75 226 VAL A CA 1
ATOM 1575 C C . VAL A 1 226 ? -5.978 -2.564 -4.957 1.00 98.75 226 VAL A C 1
ATOM 1577 O O . VAL A 1 226 ? -5.283 -3.194 -5.748 1.00 98.75 226 VAL A O 1
ATOM 1580 N N . ALA A 1 227 ? -7.306 -2.535 -5.075 1.00 97.62 227 ALA A N 1
ATOM 1581 C CA . ALA A 1 227 ? -8.021 -3.273 -6.109 1.00 97.62 227 ALA A CA 1
ATOM 1582 C C . ALA A 1 227 ? -7.666 -2.796 -7.532 1.00 97.62 227 ALA A C 1
ATOM 1584 O O . ALA A 1 227 ? -7.614 -3.610 -8.454 1.00 97.62 227 ALA A O 1
ATOM 1585 N N . ARG A 1 228 ? -7.385 -1.496 -7.740 1.00 97.25 228 ARG A N 1
ATOM 1586 C CA . ARG A 1 228 ? -6.865 -0.993 -9.030 1.00 97.25 228 ARG A CA 1
ATOM 1587 C C . ARG A 1 228 ? -5.475 -1.550 -9.334 1.00 97.25 228 ARG A C 1
ATOM 1589 O O . ARG A 1 228 ? -5.242 -1.968 -10.466 1.00 97.25 228 ARG A O 1
ATOM 1596 N N . LEU A 1 229 ? -4.579 -1.574 -8.345 1.00 97.25 229 LEU A N 1
ATOM 1597 C CA . LEU A 1 229 ? -3.247 -2.172 -8.482 1.00 97.25 229 LEU A CA 1
ATOM 1598 C C . LEU A 1 229 ? -3.345 -3.670 -8.794 1.00 97.25 229 LEU A C 1
ATOM 1600 O O . LEU A 1 229 ? -2.724 -4.126 -9.749 1.00 97.25 229 LEU A O 1
ATOM 1604 N N . ARG A 1 230 ? -4.175 -4.399 -8.041 1.00 95.44 230 ARG A N 1
ATOM 1605 C CA . ARG A 1 230 ? -4.450 -5.830 -8.214 1.00 95.44 230 ARG A CA 1
ATOM 1606 C C . ARG A 1 230 ? -4.904 -6.144 -9.640 1.00 95.44 230 ARG A C 1
ATOM 1608 O O . ARG A 1 230 ? -4.255 -6.919 -10.332 1.00 95.44 230 ARG A O 1
ATOM 1615 N N . ARG A 1 231 ? -5.944 -5.454 -10.127 1.00 94.12 231 ARG A N 1
ATOM 1616 C CA . ARG A 1 231 ? -6.431 -5.609 -11.510 1.00 94.12 231 ARG A CA 1
ATOM 1617 C C . ARG A 1 231 ? -5.373 -5.270 -12.554 1.00 94.12 231 ARG A C 1
ATOM 1619 O O . ARG A 1 231 ? -5.309 -5.920 -13.587 1.00 94.12 231 ARG A O 1
ATOM 1626 N N . TRP A 1 232 ? -4.557 -4.246 -12.310 1.00 93.88 232 TRP A N 1
ATOM 1627 C CA . TRP A 1 232 ? -3.499 -3.874 -13.245 1.00 93.88 232 TRP A CA 1
ATOM 1628 C C . TRP A 1 232 ? -2.396 -4.939 -13.324 1.00 93.88 232 TRP A C 1
ATOM 1630 O O . TRP A 1 232 ? -1.915 -5.223 -14.415 1.00 93.88 232 TRP A O 1
ATOM 1640 N N . ALA A 1 233 ? -2.002 -5.521 -12.190 1.00 90.88 233 ALA A N 1
ATOM 1641 C CA . ALA A 1 233 ? -0.925 -6.508 -12.105 1.00 90.88 233 ALA A CA 1
ATOM 1642 C C . ALA A 1 233 ? -1.363 -7.934 -12.500 1.00 90.88 233 ALA A C 1
ATOM 1644 O O . ALA A 1 233 ? -0.518 -8.749 -12.872 1.00 90.88 233 ALA A O 1
ATOM 1645 N N . GLY A 1 234 ? -2.664 -8.232 -12.408 1.00 88.19 234 GLY A N 1
ATOM 1646 C CA . GLY A 1 234 ? -3.272 -9.493 -12.851 1.00 88.19 234 GLY A CA 1
ATOM 1647 C C . GLY A 1 234 ? -3.656 -9.531 -14.335 1.00 88.19 234 GLY A C 1
ATOM 1648 O O . GLY A 1 234 ? -3.925 -10.603 -14.860 1.00 88.19 234 GLY A O 1
ATOM 1649 N N . ASP A 1 235 ? -3.662 -8.387 -15.033 1.00 88.25 235 ASP A N 1
ATOM 1650 C CA . ASP A 1 235 ? -4.061 -8.279 -16.445 1.00 88.25 235 ASP A CA 1
ATOM 1651 C C . ASP A 1 235 ? -3.148 -9.123 -17.367 1.00 88.25 235 ASP A C 1
ATOM 1653 O O . ASP A 1 235 ? -1.988 -8.749 -17.598 1.00 88.25 235 ASP A O 1
ATOM 1657 N N . PRO A 1 236 ? -3.655 -10.224 -17.965 1.00 77.06 236 PRO A N 1
ATOM 1658 C CA . PRO A 1 236 ? -2.848 -11.104 -18.808 1.00 77.06 236 PRO A CA 1
ATOM 1659 C C . PRO A 1 236 ? -2.287 -10.399 -20.047 1.00 77.06 236 PRO A C 1
ATOM 1661 O O . PRO A 1 236 ? -1.212 -10.757 -20.526 1.00 77.06 236 PRO A O 1
ATOM 1664 N N . GLY A 1 237 ? -2.968 -9.360 -20.548 1.00 80.00 237 GLY A N 1
ATOM 1665 C CA . GLY A 1 237 ? -2.527 -8.582 -21.708 1.00 80.00 237 GLY A CA 1
ATOM 1666 C C . GLY A 1 237 ? -1.267 -7.748 -21.451 1.00 80.00 237 GLY A C 1
ATOM 1667 O O . GLY A 1 237 ? -0.651 -7.247 -22.395 1.00 80.00 237 GLY A O 1
ATOM 1668 N N . ARG A 1 238 ? -0.861 -7.601 -20.183 1.00 77.88 238 ARG A N 1
ATOM 1669 C CA . ARG A 1 238 ? 0.350 -6.872 -19.773 1.00 77.88 238 ARG A CA 1
ATOM 1670 C C . ARG A 1 238 ? 1.545 -7.776 -19.536 1.00 77.88 238 ARG A C 1
ATOM 1672 O O . ARG A 1 238 ? 2.668 -7.277 -19.515 1.00 77.88 238 ARG A O 1
ATOM 1679 N N . ILE A 1 239 ? 1.325 -9.081 -19.396 1.00 68.56 239 ILE A N 1
ATOM 1680 C CA . ILE A 1 239 ? 2.392 -10.059 -19.201 1.00 68.56 239 ILE A CA 1
ATOM 1681 C C . ILE A 1 239 ? 3.084 -10.276 -20.547 1.00 68.56 239 ILE A C 1
ATOM 1683 O O . ILE A 1 239 ? 2.761 -11.179 -21.320 1.00 68.56 239 ILE A O 1
ATOM 1687 N N . ARG A 1 240 ? 4.056 -9.419 -20.854 1.00 64.00 240 ARG A N 1
ATOM 1688 C CA . ARG A 1 240 ? 4.959 -9.635 -21.983 1.00 64.00 240 ARG A CA 1
ATOM 1689 C C . ARG A 1 240 ? 6.084 -10.543 -21.509 1.00 64.00 240 ARG A C 1
ATOM 1691 O O . ARG A 1 240 ? 6.886 -10.137 -20.672 1.00 64.00 240 ARG A O 1
ATOM 1698 N N . ARG A 1 241 ? 6.150 -11.774 -22.035 1.00 51.53 241 ARG A N 1
ATOM 1699 C CA . ARG A 1 241 ? 7.321 -12.641 -21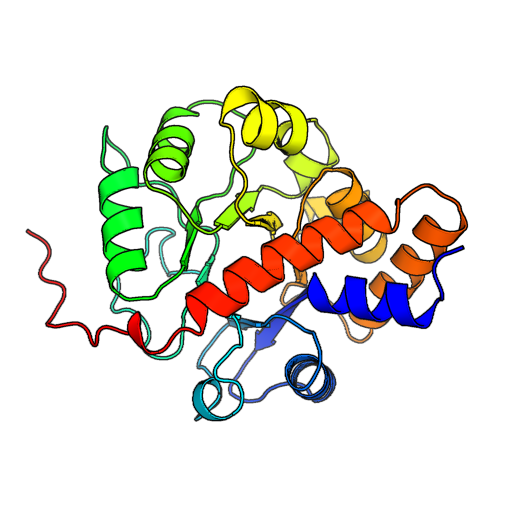.823 1.00 51.53 241 ARG A CA 1
ATOM 1700 C C . ARG A 1 241 ? 8.570 -11.862 -22.260 1.00 51.53 241 ARG A C 1
ATOM 1702 O O . ARG A 1 241 ? 8.561 -11.340 -23.376 1.00 51.53 241 ARG A O 1
ATOM 1709 N N . PRO A 1 242 ? 9.612 -11.748 -21.421 1.00 46.44 242 PRO A N 1
ATOM 1710 C CA . PRO A 1 242 ? 10.782 -10.966 -21.779 1.00 46.44 242 PRO A CA 1
ATOM 1711 C C . PRO A 1 242 ? 11.478 -11.619 -22.977 1.00 46.44 242 PRO A C 1
ATOM 1713 O O . PRO A 1 242 ? 12.016 -12.721 -22.876 1.00 46.44 242 PRO A O 1
ATOM 1716 N N . ALA A 1 243 ? 11.505 -10.923 -24.113 1.00 38.28 243 ALA A N 1
ATOM 1717 C CA . ALA A 1 243 ? 12.644 -11.045 -25.006 1.00 38.28 243 ALA A CA 1
ATOM 1718 C C . ALA A 1 243 ? 13.810 -10.417 -24.235 1.00 38.28 243 ALA A C 1
ATOM 1720 O O . ALA A 1 243 ? 13.802 -9.212 -24.021 1.00 38.28 243 ALA A O 1
ATOM 1721 N N . GLN A 1 244 ? 14.681 -11.269 -23.686 1.00 40.22 244 GLN A N 1
ATOM 1722 C CA . GLN A 1 244 ? 15.981 -10.973 -23.071 1.00 40.22 244 GLN A CA 1
ATOM 1723 C C . GLN A 1 244 ? 16.258 -9.479 -22.823 1.00 40.22 244 GLN A C 1
ATOM 1725 O O . GLN A 1 244 ? 16.573 -8.730 -23.744 1.00 40.22 244 GLN A O 1
ATOM 1730 N N . PHE A 1 245 ? 16.183 -9.064 -21.558 1.00 38.19 245 PHE A N 1
ATOM 1731 C CA . PHE A 1 245 ? 16.678 -7.764 -21.115 1.00 38.19 245 PHE A CA 1
ATOM 1732 C C . PHE A 1 245 ? 18.186 -7.695 -21.429 1.00 38.19 245 PHE A C 1
ATOM 1734 O O . PHE A 1 245 ? 18.998 -8.271 -20.708 1.00 38.19 245 PHE A O 1
ATOM 1741 N N . VAL A 1 246 ? 18.563 -7.044 -22.528 1.00 30.11 246 VAL A N 1
ATOM 1742 C CA . VAL A 1 246 ? 19.946 -6.635 -22.790 1.00 30.11 246 VAL A CA 1
ATOM 1743 C C . VAL A 1 246 ? 20.043 -5.205 -22.283 1.00 30.11 246 VAL A C 1
ATOM 1745 O O . VAL A 1 246 ? 19.388 -4.312 -22.819 1.00 30.11 246 VAL A O 1
ATOM 1748 N N . GLN A 1 247 ? 20.783 -4.999 -21.191 1.00 31.05 247 GLN A N 1
ATOM 1749 C CA . GLN A 1 247 ? 21.185 -3.644 -20.821 1.00 31.05 247 GLN A CA 1
ATOM 1750 C C . GLN A 1 247 ? 22.121 -3.094 -21.911 1.00 31.05 247 GLN A C 1
ATOM 1752 O O . GLN A 1 247 ? 22.874 -3.890 -22.479 1.00 31.05 247 GLN A O 1
ATOM 1757 N N . PRO A 1 248 ? 22.054 -1.791 -22.239 1.00 38.25 248 PRO A N 1
ATOM 1758 C CA . PRO A 1 248 ? 23.060 -1.162 -23.090 1.00 38.25 248 PRO A CA 1
ATOM 1759 C C . PRO A 1 248 ? 24.466 -1.264 -22.486 1.00 38.25 248 PRO A C 1
ATOM 1761 O O . PRO A 1 248 ? 24.579 -1.296 -21.237 1.00 38.25 248 PRO A O 1
#

Radius of gyration: 17.09 Å; chains: 1; bounding box: 46×42×45 Å

Foldseek 3Di:
DDDLVLLLLLLQLQEAEEDEDQDDDPVVLVSLVGNRQAYEYDDDYHPCPCVSRLLHQHEYAAPPLANPDPPPQRHQEHANREQDDDPLSLLVSQLVSQLQLHAYAYDQDLQDPPCRSVLSCQVSVHQHHEYELLSLLVDQSVVPPVCNVSVHLHAHEYDACPPCSNCVPQRSLRSLQSNLVSLHQHYYPYPPNDPCSSVSNSVSSSVCCVVVVHPSVSSVSSSVNSSVSSCSSSPPVSNDDDPDPDDD

pLDDT: mean 88.64, std 14.27, range [30.11, 98.81]

Secondary structure (DSSP, 8-state):
---HHHHHHHHHTTEEEEEETTS--HHHHHHHHTT--EEEEESSPPTTHHHH-TTSEEEE--TTTTT-S---TT--EEEEEPPPSSTTHHHHHHHHHHTTTPEEEEEEE-SPSP-HHHHHHHHTT-SEEEEPHHHHHHSSIIIIIIIIIS---SEEEEEETT-HHHHHHHHHHHHHHHHHHTT--EEEE-TTPPTTHHHHHHHHHHHHHHHTSS-HHHHHHHHHHHHHHHHHHH-GGG----------

Sequence (248 aa):
MYAPHRVAALVDACLLPACHGDRLPGWIAEGLAGDMPGVVLYGQAPAGLRDAYPDALIGRIPSGGTASGPVDGEANLHLGVRPPPGVGATRAYVEGLQAHGVAVALGPFDGEPPLLPFAEGVAAGVRAVTVDTAAALGGTCVPELLRGQLGYDGVAVSGPLDASAVVERWGVPGAAVLAWIAGLDLLRLGPGCGPGVHRAVHTAAARAVADGDLPAARLAEAATRVARLRRWAGDPGRIRRPAQFVQP